Protein AF-A0A6A6JWJ0-F1 (afdb_monomer_lite)

Secondary structure (DSSP, 8-state):
--------TT---HHHHTT--HHHHHHHHHHHHHTTGGG-HHHHHHHHHHHHHHHHHH--GGG--SSHHHHHHHHHHHHHHHHTT-HHHHHHHHHHHHHH--S-------TT------SS-TTTTHHHHHHHHHHHHHHHHHHHHHHHHHHHHHHHTT-S-TTHHHHHHHHHHHHHHTT-SSHHHHHHHS-HHHHHHHHHT--------S-TTTTS-HHHHHHHHHHHHHTS-----HHHHHHHS--TTS-HHHHHHTTS-BTTBS-TTSSS---HHHHHHT--S-HHHHHHHHHHHHHHTTT-

Radius of gyration: 24.41 Å; chains: 1; bounding box: 79×40×72 Å

Sequence (304 aa):
MHSSEDIAPGSDLTPRLGAIDITTIWHVINAGDKYLFSDDEELADPAREFFKLWYAQNVDLDSFTPDLATTTFARQLALPCHFFDHPEAFAAITKWLAYNCVGHIQESVPVKFKFVHLHLCPPDFVGPVNHARGSLKTTLHRGLWNRVGDLLKKGSNGIACAHWAETAGRYFGALTKLEVYPLELSFSKNSINTLLGWLGDFHLNNKIIGCYSCKADWNREVKSAVYRTRGHFDGLCIDCMDKSKIKNGRNDEDYWEKLGAVDGRFDKDCRIRHADNTWWVSWCGRDEHRRKLMDEKRAQERQE

Organism: Westerdykella ornata (NCBI:txid318751)

pLDDT: mean 85.68, std 14.87, range [32.59, 98.12]

Structure (mmCIF, N/CA/C/O backbone):
data_AF-A0A6A6JWJ0-F1
#
_entry.id   AF-A0A6A6JWJ0-F1
#
loop_
_atom_site.group_PDB
_atom_site.id
_atom_site.type_symbol
_atom_site.label_atom_id
_atom_site.label_alt_id
_atom_site.label_comp_id
_atom_site.label_asym_id
_atom_site.label_entity_id
_atom_site.label_seq_id
_atom_site.pdbx_PDB_ins_code
_atom_site.Cartn_x
_atom_site.Cartn_y
_atom_site.Cartn_z
_atom_site.occupancy
_atom_site.B_iso_or_equiv
_atom_site.auth_seq_id
_atom_site.auth_comp_id
_atom_site.auth_asym_id
_atom_site.auth_atom_id
_atom_site.pdbx_PDB_model_num
ATOM 1 N N . MET A 1 1 ? -47.840 1.667 39.375 1.00 37.69 1 MET A N 1
ATOM 2 C CA . MET A 1 1 ? -47.943 0.681 38.280 1.00 37.69 1 MET A CA 1
ATOM 3 C C . MET A 1 1 ? -46.914 1.062 37.230 1.00 37.69 1 MET A C 1
ATOM 5 O O . MET A 1 1 ? -47.196 1.891 36.379 1.00 37.69 1 MET A O 1
ATOM 9 N N . HIS A 1 2 ? -45.687 0.563 37.380 1.00 35.19 2 HIS A N 1
ATOM 10 C CA . HIS A 1 2 ? -44.656 0.659 36.348 1.00 35.19 2 HIS A CA 1
ATOM 11 C C . HIS A 1 2 ? -44.782 -0.585 35.478 1.00 35.19 2 HIS A C 1
ATOM 13 O O . HIS A 1 2 ? -44.521 -1.690 35.947 1.00 35.19 2 HIS A O 1
ATOM 19 N N . SER A 1 3 ? -45.255 -0.405 34.248 1.00 32.59 3 SER A N 1
ATOM 20 C CA . SER A 1 3 ? -45.168 -1.424 33.212 1.00 32.59 3 SER A CA 1
ATOM 21 C C . SER A 1 3 ? -43.708 -1.518 32.781 1.00 32.59 3 SER A C 1
ATOM 23 O O . SER A 1 3 ? -43.193 -0.613 32.127 1.00 32.59 3 SER A O 1
ATOM 25 N N . SER A 1 4 ? -43.044 -2.590 33.211 1.00 37.19 4 SER A N 1
ATOM 26 C CA . SER A 1 4 ? -41.829 -3.067 32.560 1.00 37.19 4 SER A CA 1
ATOM 27 C C . SER A 1 4 ? -42.245 -3.578 31.187 1.00 37.19 4 SER A C 1
ATOM 29 O O . SER A 1 4 ? -43.047 -4.505 31.097 1.00 37.19 4 SER A O 1
ATOM 31 N N . GLU A 1 5 ? -41.781 -2.921 30.130 1.00 38.25 5 GLU A N 1
ATOM 32 C CA . GLU A 1 5 ? -41.821 -3.501 28.793 1.00 38.25 5 GLU A CA 1
ATOM 33 C C . GLU A 1 5 ? -40.644 -4.467 28.686 1.00 38.25 5 GLU A C 1
ATOM 35 O O . GLU A 1 5 ? -39.486 -4.066 28.564 1.00 38.25 5 GLU A O 1
ATOM 40 N N . ASP A 1 6 ? -40.969 -5.751 28.800 1.00 35.69 6 ASP A N 1
ATOM 41 C CA . ASP A 1 6 ? -40.071 -6.861 28.523 1.00 35.69 6 ASP A CA 1
ATOM 42 C C . ASP A 1 6 ? -39.616 -6.794 27.057 1.00 35.69 6 ASP A C 1
ATOM 44 O O . ASP A 1 6 ? -40.410 -6.942 26.123 1.00 35.69 6 ASP A O 1
ATOM 48 N N . ILE A 1 7 ? -38.320 -6.570 26.843 1.00 39.56 7 ILE A N 1
ATOM 49 C CA . ILE A 1 7 ? -37.697 -6.687 25.524 1.00 39.56 7 ILE A CA 1
ATOM 50 C C . ILE A 1 7 ? -37.573 -8.180 25.210 1.00 39.56 7 ILE A C 1
ATOM 52 O O . ILE A 1 7 ? -36.816 -8.905 25.855 1.00 39.56 7 ILE A O 1
ATOM 56 N N . ALA A 1 8 ? -38.335 -8.643 24.220 1.00 34.25 8 ALA A N 1
ATOM 57 C CA . ALA A 1 8 ? -38.312 -10.027 23.767 1.00 34.25 8 ALA A CA 1
ATOM 58 C C . ALA A 1 8 ? -36.922 -10.426 23.214 1.00 34.25 8 ALA A C 1
ATOM 60 O O . ALA A 1 8 ? -36.343 -9.682 22.413 1.00 34.25 8 ALA A O 1
ATOM 61 N N . PRO A 1 9 ? -36.391 -11.611 23.573 1.00 37.97 9 PRO A N 1
ATOM 62 C CA . PRO A 1 9 ? -35.137 -12.111 23.026 1.00 37.97 9 PRO A CA 1
ATOM 63 C C . PRO A 1 9 ? -35.365 -12.555 21.577 1.00 37.97 9 PRO A C 1
ATOM 65 O O . PRO A 1 9 ? -36.132 -13.480 21.314 1.00 37.97 9 PRO A O 1
ATOM 68 N N . GLY A 1 10 ? -34.718 -11.868 20.634 1.00 44.72 10 GLY A N 1
ATOM 69 C CA . GLY A 1 10 ? -34.820 -12.157 19.198 1.00 44.72 10 GLY A CA 1
ATOM 70 C C . GLY A 1 10 ? -35.292 -10.996 18.322 1.00 44.72 10 GLY A C 1
ATOM 71 O O . GLY A 1 10 ? -35.624 -11.224 17.162 1.00 44.72 10 GLY A O 1
ATOM 72 N N . SER A 1 11 ? -35.327 -9.756 18.827 1.00 44.38 11 SER A N 1
ATOM 73 C CA . SER A 1 11 ? -35.536 -8.596 17.956 1.00 44.38 11 SER A CA 1
ATOM 74 C C . SER A 1 11 ? -34.373 -8.479 16.970 1.00 44.38 11 SER A C 1
ATOM 76 O O . SER A 1 11 ? -33.239 -8.225 17.376 1.00 44.38 11 SER A O 1
ATOM 78 N N . ASP A 1 12 ? -34.671 -8.669 15.691 1.00 50.59 12 ASP A N 1
ATOM 79 C CA . ASP A 1 12 ? -33.754 -8.511 14.571 1.00 50.59 12 ASP A CA 1
ATOM 80 C C . ASP A 1 12 ? -33.088 -7.120 14.615 1.00 50.59 12 ASP A C 1
ATOM 82 O O . ASP A 1 12 ? -33.698 -6.096 14.300 1.00 50.59 12 ASP A O 1
ATOM 86 N N . LEU A 1 13 ? -31.844 -7.069 15.102 1.00 50.59 13 LEU A N 1
ATOM 87 C CA . LEU A 1 13 ? -31.043 -5.845 15.230 1.00 50.59 13 LEU A CA 1
ATOM 88 C C . LEU A 1 13 ? -30.552 -5.338 13.863 1.00 50.59 13 LEU A C 1
ATOM 90 O O . LEU A 1 13 ? -30.043 -4.218 13.771 1.00 50.59 13 LEU A O 1
ATOM 94 N N . THR A 1 14 ? -30.714 -6.128 12.796 1.00 52.69 14 THR A N 1
ATOM 95 C CA . THR A 1 14 ? -30.130 -5.841 11.483 1.00 52.69 14 THR A CA 1
ATOM 96 C C . THR A 1 14 ? -30.631 -4.557 10.806 1.00 52.69 14 THR A C 1
ATOM 98 O O . THR A 1 14 ? -29.782 -3.893 10.215 1.00 52.69 14 THR A O 1
ATOM 101 N N . PRO A 1 15 ? -31.896 -4.090 10.929 1.00 52.69 15 PRO A N 1
ATOM 102 C CA . PRO A 1 15 ? -32.341 -2.861 10.259 1.00 52.69 15 PRO A CA 1
ATOM 103 C C . PRO A 1 15 ? -31.846 -1.564 10.920 1.00 52.69 15 PRO A C 1
ATOM 105 O O . PRO A 1 15 ? -32.039 -0.484 10.367 1.00 52.69 15 PRO A O 1
ATOM 108 N N . ARG A 1 16 ? -31.258 -1.633 12.125 1.00 70.50 16 ARG A N 1
ATOM 109 C CA . ARG A 1 16 ? -30.880 -0.447 12.918 1.00 70.50 16 ARG A CA 1
ATOM 110 C C . ARG A 1 16 ? -29.414 -0.041 12.763 1.00 70.50 16 ARG A C 1
ATOM 112 O O . ARG A 1 16 ? -29.092 1.112 13.030 1.00 70.50 16 ARG A O 1
ATOM 119 N N . LEU A 1 17 ? -28.540 -0.948 12.321 1.00 83.00 17 LEU A N 1
ATOM 120 C CA . LEU A 1 17 ? -27.098 -0.688 12.240 1.00 83.00 17 LEU A CA 1
ATOM 121 C C . LEU A 1 17 ? -26.716 0.213 11.055 1.00 83.00 17 LEU A C 1
ATOM 123 O O . LEU A 1 17 ? -25.814 1.032 11.197 1.00 83.00 17 LEU A O 1
ATOM 127 N N . GLY A 1 18 ? -27.430 0.138 9.928 1.00 80.94 18 GLY A N 1
ATOM 128 C CA . GLY A 1 18 ? -27.218 1.018 8.766 1.00 80.94 18 GLY A CA 1
ATOM 129 C C . GLY A 1 18 ? -27.539 2.504 9.002 1.00 80.94 18 GLY A C 1
ATOM 130 O O . GLY A 1 18 ? -27.151 3.361 8.216 1.00 80.94 18 GLY A O 1
ATOM 131 N N . ALA A 1 19 ? -28.260 2.834 10.080 1.00 87.75 19 ALA A N 1
ATOM 132 C CA . ALA A 1 19 ? -28.568 4.218 10.452 1.00 87.75 19 ALA A CA 1
ATOM 133 C C . ALA A 1 19 ? -27.517 4.837 11.393 1.00 87.75 19 ALA A C 1
ATOM 135 O O . ALA A 1 19 ? -27.576 6.033 11.683 1.00 87.75 19 ALA A O 1
ATOM 136 N N . ILE A 1 20 ? -26.584 4.026 11.901 1.00 91.31 20 ILE A N 1
ATOM 137 C CA . ILE A 1 20 ? -25.545 4.462 12.833 1.00 91.31 20 ILE A CA 1
ATOM 138 C C . ILE A 1 20 ? -24.416 5.102 12.030 1.00 91.31 20 ILE A C 1
ATOM 140 O O . ILE A 1 20 ? -23.755 4.440 11.232 1.00 91.31 20 ILE A O 1
ATOM 144 N N . ASP A 1 21 ? -24.171 6.387 12.262 1.00 92.25 21 ASP A N 1
ATOM 145 C CA . ASP A 1 21 ? -23.080 7.102 11.611 1.00 92.25 21 ASP A CA 1
ATOM 146 C C . ASP A 1 21 ? -21.717 6.811 12.267 1.00 92.25 21 ASP A C 1
ATOM 148 O O . ASP A 1 21 ? -21.613 6.338 13.403 1.00 92.25 21 ASP A O 1
ATOM 152 N N . ILE A 1 22 ? -20.636 7.147 11.559 1.00 93.00 22 ILE A N 1
ATOM 153 C CA . ILE A 1 22 ? -19.270 7.003 12.082 1.00 93.00 22 ILE A CA 1
ATOM 154 C C . ILE A 1 22 ? -19.053 7.817 13.367 1.00 93.00 22 ILE A C 1
ATOM 156 O O . ILE A 1 22 ? -18.306 7.391 14.244 1.00 93.00 22 ILE A O 1
ATOM 160 N N . THR A 1 23 ? -19.737 8.954 13.532 1.00 92.69 23 THR A N 1
ATOM 161 C CA . THR A 1 23 ? -19.675 9.763 14.760 1.00 92.69 23 THR A CA 1
ATOM 162 C C . THR A 1 23 ? -20.101 8.953 15.982 1.00 92.69 23 THR A C 1
ATOM 164 O O . THR A 1 23 ? -19.456 9.012 17.029 1.00 92.69 23 THR A O 1
ATOM 167 N N . THR A 1 24 ? -21.165 8.163 15.846 1.00 92.50 24 THR A N 1
ATOM 168 C CA . THR A 1 24 ? -21.678 7.298 16.908 1.00 92.50 24 THR A CA 1
ATOM 169 C C . THR A 1 24 ? -20.665 6.214 17.268 1.00 92.50 24 THR A C 1
ATOM 171 O O . THR A 1 24 ? -20.429 5.987 18.452 1.00 92.50 24 THR A O 1
ATOM 174 N N . ILE A 1 25 ? -19.981 5.620 16.285 1.00 93.62 25 ILE A N 1
ATOM 175 C CA . ILE A 1 25 ? -18.900 4.650 16.534 1.00 93.62 25 ILE A CA 1
ATOM 176 C C . ILE A 1 25 ? -17.771 5.271 17.363 1.00 93.62 25 ILE A C 1
ATOM 178 O O . ILE A 1 25 ? -17.309 4.673 18.332 1.00 93.62 25 ILE A O 1
ATOM 182 N N . TRP A 1 26 ? -17.378 6.508 17.056 1.00 91.81 26 TRP A N 1
ATOM 183 C CA . TRP A 1 26 ? -16.388 7.235 17.856 1.00 91.81 26 TRP A CA 1
ATOM 184 C C . TRP A 1 26 ? -16.870 7.505 19.291 1.00 91.81 26 TRP A C 1
ATOM 186 O O . TRP A 1 26 ? -16.075 7.456 20.230 1.00 91.81 26 TRP A O 1
ATOM 196 N N . HIS A 1 27 ? -18.168 7.738 19.509 1.00 89.69 27 HIS A N 1
ATOM 197 C CA . HIS A 1 27 ? -18.732 7.837 20.861 1.00 89.69 27 HIS A CA 1
ATOM 198 C C . HIS A 1 27 ? -18.703 6.509 21.622 1.00 89.69 27 HIS A C 1
ATOM 200 O O . HIS A 1 27 ? -18.436 6.526 22.824 1.00 89.69 27 HIS A O 1
ATOM 206 N N . VAL A 1 28 ? -18.913 5.379 20.940 1.00 90.25 28 VAL A N 1
ATOM 207 C CA . VAL A 1 28 ? -18.753 4.046 21.542 1.00 90.25 28 VAL A CA 1
ATOM 208 C C . VAL A 1 28 ? -17.302 3.820 21.956 1.00 90.25 28 VAL A C 1
ATOM 210 O O . VAL A 1 28 ? -17.068 3.409 23.085 1.00 90.25 28 VAL A O 1
ATOM 213 N N . ILE A 1 29 ? -16.333 4.172 21.105 1.00 89.38 29 ILE A N 1
ATOM 214 C CA . ILE A 1 29 ? -14.896 4.107 21.429 1.00 89.38 29 ILE A CA 1
ATOM 215 C C . ILE A 1 29 ? -14.576 4.934 22.677 1.00 89.38 29 ILE A C 1
ATOM 217 O O . ILE A 1 29 ? -13.926 4.447 23.595 1.00 89.38 29 ILE A O 1
ATOM 221 N N . ASN A 1 30 ? -15.080 6.167 22.751 1.00 87.38 30 ASN A N 1
ATOM 222 C CA . ASN A 1 30 ? -14.861 7.045 23.902 1.00 87.38 30 ASN A CA 1
ATOM 223 C C . ASN A 1 30 ? -15.424 6.479 25.207 1.00 87.38 30 ASN A C 1
ATOM 225 O O . ASN A 1 30 ? -14.822 6.624 26.267 1.00 87.38 30 ASN A O 1
ATOM 229 N N . ALA A 1 31 ? -16.613 5.878 25.138 1.00 86.81 31 ALA A N 1
ATOM 230 C CA . ALA A 1 31 ? -17.203 5.207 26.283 1.00 86.81 31 ALA A CA 1
ATOM 231 C C . ALA A 1 31 ? -16.381 3.967 26.650 1.00 86.81 31 ALA A C 1
ATOM 233 O O . ALA A 1 31 ? -16.040 3.792 27.815 1.00 86.81 31 ALA A O 1
ATOM 234 N N . GLY A 1 32 ? -16.020 3.152 25.662 1.00 86.19 32 GLY A N 1
ATOM 235 C CA . GLY A 1 32 ? -15.280 1.921 25.883 1.00 86.19 32 GLY A CA 1
ATOM 236 C C . GLY A 1 32 ? -13.890 2.150 26.460 1.00 86.19 32 GLY A C 1
ATOM 237 O O . GLY A 1 32 ? -13.500 1.423 27.358 1.00 86.19 32 GLY A O 1
ATOM 238 N N . ASP A 1 33 ? -13.181 3.194 26.044 1.00 83.56 33 ASP A N 1
ATOM 239 C CA . ASP A 1 33 ? -11.913 3.585 26.666 1.00 83.56 33 ASP A CA 1
ATOM 240 C C . ASP A 1 33 ? -12.106 4.062 28.113 1.00 83.56 33 ASP A C 1
ATOM 242 O O . ASP A 1 33 ? -11.438 3.586 29.027 1.00 83.56 33 ASP A O 1
ATOM 246 N N . LYS A 1 34 ? -13.089 4.942 28.349 1.00 82.94 34 LYS A N 1
ATOM 247 C CA . LYS A 1 34 ? -13.394 5.465 29.688 1.00 82.94 34 LYS A CA 1
ATOM 248 C C . LYS A 1 34 ? -13.774 4.366 30.685 1.00 82.94 34 LYS A C 1
ATOM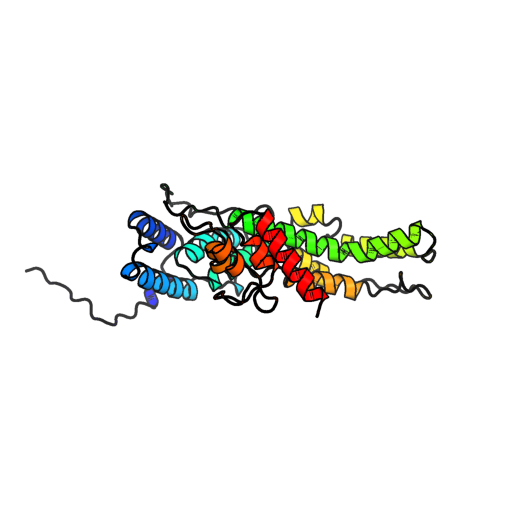 250 O O . LYS A 1 34 ? -13.503 4.506 31.877 1.00 82.94 34 LYS A O 1
ATOM 255 N N . TYR A 1 35 ? -14.457 3.329 30.212 1.00 82.62 35 TYR A N 1
ATOM 256 C CA . TYR A 1 35 ? -14.951 2.215 31.021 1.00 82.62 35 TYR A CA 1
ATOM 257 C C . TYR A 1 35 ? -14.145 0.920 30.822 1.00 82.62 35 TYR A C 1
ATOM 259 O O . TYR A 1 35 ? -14.565 -0.114 31.328 1.00 82.62 35 TYR A O 1
ATOM 267 N N . LEU A 1 36 ? -13.002 0.980 30.126 1.00 79.50 36 LEU A N 1
ATOM 268 C CA . LEU A 1 36 ? -12.065 -0.127 29.900 1.00 79.50 36 LEU A CA 1
ATOM 269 C C . LEU A 1 36 ? -12.701 -1.397 29.300 1.00 79.50 36 LEU A C 1
ATOM 271 O O . LEU A 1 36 ? -12.395 -2.511 29.712 1.00 79.50 36 LEU A O 1
ATOM 275 N N . PHE A 1 37 ? -13.558 -1.243 28.284 1.00 78.75 37 PHE A N 1
ATOM 276 C CA . PHE A 1 37 ? -1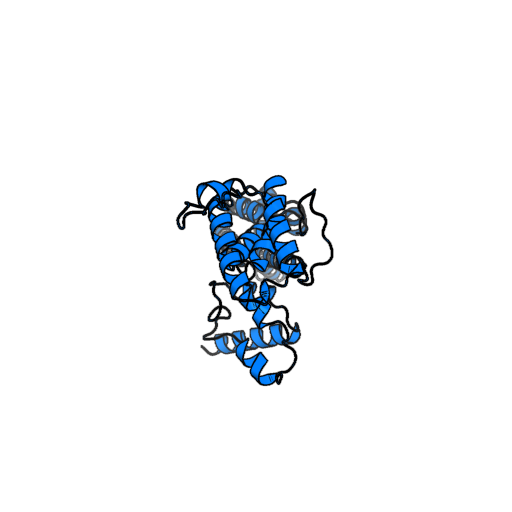4.197 -2.372 27.583 1.00 78.75 37 PHE A CA 1
ATOM 277 C C . PHE A 1 37 ? -13.183 -3.370 27.018 1.00 78.75 37 PHE A C 1
ATOM 279 O O . PHE A 1 37 ? -13.505 -4.540 26.882 1.00 78.75 37 PHE A O 1
ATOM 286 N N . SER A 1 38 ? -11.977 -2.918 26.664 1.00 70.12 38 SER A N 1
ATOM 287 C CA . SER A 1 38 ? -10.915 -3.777 26.131 1.00 70.12 38 SER A CA 1
ATOM 288 C C . SER A 1 38 ? -10.344 -4.761 27.149 1.00 70.12 38 SER A C 1
ATOM 290 O O . SER A 1 38 ? -9.743 -5.754 26.743 1.00 70.12 38 SER A O 1
ATOM 292 N N . ASP A 1 39 ? -10.502 -4.475 28.442 1.00 75.69 39 ASP A N 1
ATOM 293 C CA . ASP A 1 39 ? -9.867 -5.224 29.528 1.00 75.69 39 ASP A CA 1
ATOM 294 C C . ASP A 1 39 ? -10.816 -6.279 30.124 1.00 75.69 39 ASP A C 1
ATOM 296 O O . ASP A 1 39 ? -10.384 -7.140 30.890 1.00 75.69 39 ASP A O 1
ATOM 300 N N . ASP A 1 40 ? -12.097 -6.223 29.749 1.00 79.50 40 ASP A N 1
ATOM 301 C CA . ASP A 1 40 ? -13.157 -7.140 30.158 1.00 79.50 40 ASP A CA 1
ATOM 302 C C . ASP A 1 40 ? -13.697 -7.890 28.930 1.00 79.50 40 ASP A C 1
ATOM 304 O O . ASP A 1 40 ? -14.368 -7.307 28.075 1.00 79.50 40 ASP A O 1
ATOM 308 N N . GLU A 1 41 ? -13.405 -9.190 28.828 1.00 81.06 41 GLU A N 1
ATOM 309 C CA . GLU A 1 41 ? -13.829 -10.024 27.694 1.00 81.06 41 GLU A CA 1
ATOM 310 C C . GLU A 1 41 ? -15.359 -10.064 27.525 1.00 81.06 41 GLU A C 1
ATOM 312 O O . GLU A 1 41 ? -15.839 -10.093 26.389 1.00 81.06 41 GLU A O 1
ATOM 317 N N . GLU A 1 42 ? -16.134 -9.968 28.615 1.00 83.38 42 GLU A N 1
ATOM 318 C CA . GLU A 1 42 ? -17.603 -9.967 28.555 1.00 83.38 42 GLU A CA 1
ATOM 319 C C . GLU A 1 42 ? -18.158 -8.700 27.884 1.00 83.38 42 GLU A C 1
ATOM 321 O O . GLU A 1 42 ? -19.265 -8.716 27.340 1.00 83.38 42 GLU A O 1
ATOM 326 N N . LEU A 1 43 ? -17.384 -7.609 27.879 1.00 81.81 43 LEU A N 1
ATOM 327 C CA . LEU A 1 43 ? -17.719 -6.354 27.202 1.00 81.81 43 LEU A CA 1
ATOM 328 C C . LEU A 1 43 ? -17.047 -6.237 25.828 1.00 81.81 43 LEU A C 1
ATOM 330 O O . LEU A 1 43 ? -17.647 -5.687 24.897 1.00 81.81 43 LEU A O 1
ATOM 334 N N . ALA A 1 44 ? -15.829 -6.764 25.680 1.00 84.69 44 ALA A N 1
ATOM 335 C CA . ALA A 1 44 ? -15.064 -6.705 24.441 1.00 84.69 44 ALA A CA 1
ATOM 336 C C . ALA A 1 44 ? -15.732 -7.506 23.316 1.00 84.69 44 ALA A C 1
ATOM 338 O O . ALA A 1 44 ? -15.891 -6.988 22.210 1.00 84.69 44 ALA A O 1
ATOM 339 N N . ASP A 1 45 ? -16.156 -8.743 23.577 1.00 88.62 45 ASP A N 1
ATOM 340 C CA . ASP A 1 45 ? -16.679 -9.627 22.531 1.00 88.62 45 ASP A CA 1
ATOM 341 C C . ASP A 1 45 ? -17.993 -9.124 21.907 1.00 88.62 45 ASP A C 1
ATOM 343 O O . ASP A 1 45 ? -18.070 -9.034 20.674 1.00 88.62 45 ASP A O 1
ATOM 347 N N . PRO A 1 46 ? -19.002 -8.683 22.686 1.00 90.25 46 PRO A N 1
ATOM 348 C CA . PRO A 1 46 ? -20.193 -8.058 22.116 1.00 90.25 46 PRO A CA 1
ATOM 349 C C . PRO A 1 46 ? -19.884 -6.773 21.339 1.00 90.25 46 PRO A C 1
ATOM 351 O O . PRO A 1 46 ? -20.519 -6.504 20.319 1.00 90.25 46 PRO A O 1
ATOM 354 N N . ALA A 1 47 ? -18.905 -5.980 21.789 1.00 89.69 47 ALA A N 1
ATOM 355 C CA . ALA A 1 47 ? -18.501 -4.751 21.110 1.00 89.69 47 ALA A CA 1
ATOM 356 C C . ALA A 1 47 ? -17.816 -5.031 19.758 1.00 89.69 47 ALA A C 1
ATOM 358 O O . ALA A 1 47 ? -18.105 -4.349 18.770 1.00 89.69 47 ALA A O 1
ATOM 359 N N . ARG A 1 48 ? -16.955 -6.056 19.696 1.00 92.31 48 ARG A N 1
ATOM 360 C CA . ARG A 1 48 ? -16.324 -6.545 18.457 1.00 92.31 48 ARG A CA 1
ATOM 361 C C . ARG A 1 48 ? -17.375 -7.016 17.454 1.00 92.31 48 ARG A C 1
ATOM 363 O O . ARG A 1 48 ? -17.350 -6.596 16.297 1.00 92.31 48 ARG A O 1
ATOM 370 N N . GLU A 1 49 ? -18.333 -7.830 17.899 1.00 92.88 49 GLU A N 1
ATOM 371 C CA . GLU A 1 49 ? -19.393 -8.348 17.026 1.00 92.88 49 GLU A CA 1
ATOM 372 C C . GLU A 1 49 ? -20.329 -7.232 16.540 1.00 92.88 49 GLU A C 1
ATOM 374 O O . GLU A 1 49 ? -20.654 -7.165 15.352 1.00 92.88 49 GLU A O 1
ATOM 379 N N . PHE A 1 50 ? -20.689 -6.289 17.417 1.00 93.75 50 PHE A N 1
ATOM 380 C CA . PHE A 1 50 ? -21.426 -5.082 17.038 1.00 93.75 50 PHE A CA 1
ATOM 381 C C . PHE A 1 50 ? -20.719 -4.316 15.911 1.00 93.75 50 PHE A C 1
ATOM 383 O O . PHE A 1 50 ? -21.344 -3.996 14.895 1.00 93.75 50 PHE A O 1
ATOM 390 N N . PHE A 1 51 ? -19.421 -4.037 16.065 1.00 95.38 51 PHE A N 1
ATOM 391 C CA . PHE A 1 51 ? -18.670 -3.282 15.066 1.00 95.38 51 PHE A CA 1
ATOM 392 C C . PHE A 1 51 ? -18.538 -4.046 13.750 1.00 95.38 51 PHE A C 1
ATOM 394 O O . PHE A 1 51 ? -18.685 -3.450 12.686 1.00 95.38 51 PHE A O 1
ATOM 401 N N . LYS A 1 52 ? -18.318 -5.362 13.800 1.00 95.75 52 LYS A N 1
ATOM 402 C CA . LYS A 1 52 ? -18.248 -6.218 12.612 1.00 95.75 52 LYS A CA 1
ATOM 403 C C . LYS A 1 52 ? -19.544 -6.177 11.799 1.00 95.75 52 LYS A C 1
ATOM 405 O O . LYS A 1 52 ? -19.500 -5.986 10.583 1.00 95.75 52 LYS A O 1
ATOM 410 N N . LEU A 1 53 ? -20.698 -6.298 12.460 1.00 95.12 53 LEU A N 1
ATOM 411 C CA . LEU A 1 53 ? -22.005 -6.194 11.804 1.00 95.12 53 LEU A CA 1
ATOM 412 C C . LEU A 1 53 ? -22.252 -4.788 11.250 1.00 95.12 53 LEU A C 1
ATOM 414 O O . LEU A 1 53 ? -22.734 -4.645 10.127 1.00 95.12 53 LEU A O 1
ATOM 418 N N . TRP A 1 54 ? -21.894 -3.749 12.009 1.00 96.31 54 TRP A N 1
ATOM 419 C CA . TRP A 1 54 ? -21.992 -2.367 11.546 1.00 96.31 54 TRP A CA 1
ATOM 420 C C . TRP A 1 54 ? -21.119 -2.119 10.309 1.00 96.31 54 TRP A C 1
ATOM 422 O O . TRP A 1 54 ? -21.606 -1.560 9.326 1.00 96.31 54 TRP A O 1
ATOM 432 N N . TYR A 1 55 ? -19.863 -2.574 10.322 1.00 96.62 55 TYR A N 1
ATOM 433 C CA . TYR A 1 55 ? -18.918 -2.412 9.219 1.00 96.62 55 TYR A CA 1
ATOM 434 C C . TYR A 1 55 ? -19.455 -3.059 7.942 1.00 96.62 55 TYR A C 1
ATOM 436 O O . TYR A 1 55 ? -19.513 -2.406 6.905 1.00 96.62 55 TYR A O 1
ATOM 444 N N . ALA A 1 56 ? -19.930 -4.306 8.032 1.00 94.75 56 ALA A N 1
ATOM 445 C CA . ALA A 1 56 ? -20.463 -5.046 6.889 1.00 94.75 56 ALA A CA 1
ATOM 446 C C . ALA A 1 56 ? -21.681 -4.374 6.226 1.00 94.75 56 ALA A C 1
ATOM 448 O O . ALA A 1 56 ? -21.914 -4.578 5.038 1.00 94.75 56 ALA A O 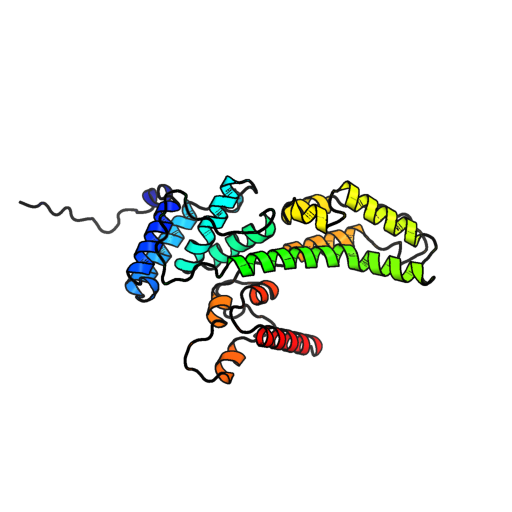1
ATOM 449 N N . GLN A 1 57 ? -22.463 -3.587 6.973 1.00 94.06 57 GLN A N 1
ATOM 450 C CA . GLN A 1 57 ? -23.626 -2.872 6.436 1.00 94.06 57 GLN A CA 1
ATOM 451 C C . GLN A 1 57 ? -23.309 -1.461 5.928 1.00 94.06 57 GLN A C 1
ATOM 453 O O . GLN A 1 57 ? -24.017 -0.960 5.057 1.00 94.06 57 GLN A O 1
ATOM 458 N N . ASN A 1 58 ? -22.294 -0.801 6.493 1.00 94.38 58 ASN A N 1
ATOM 459 C CA . ASN A 1 58 ? -22.043 0.628 6.273 1.00 94.38 58 ASN A CA 1
ATOM 460 C C . ASN A 1 58 ? -20.790 0.918 5.442 1.00 94.38 58 ASN A C 1
ATOM 462 O O . ASN A 1 58 ? -20.581 2.062 5.035 1.00 94.38 58 ASN A O 1
ATOM 466 N N . VAL A 1 59 ? -19.934 -0.079 5.213 1.00 95.25 59 VAL A N 1
ATOM 467 C CA . VAL A 1 59 ? -18.649 0.106 4.539 1.00 95.25 59 VAL A CA 1
ATOM 468 C C . VAL A 1 59 ? -18.563 -0.803 3.322 1.00 95.25 59 VAL A C 1
ATOM 470 O O . VAL A 1 59 ? -18.438 -2.017 3.441 1.00 95.25 59 VAL A O 1
ATOM 473 N N . ASP A 1 60 ? -18.553 -0.182 2.146 1.00 94.50 60 ASP A N 1
ATOM 474 C CA . ASP A 1 60 ? -18.240 -0.833 0.877 1.00 94.50 60 ASP A CA 1
ATOM 475 C C . ASP A 1 60 ? -16.972 -0.205 0.286 1.00 94.50 60 ASP A C 1
ATOM 477 O O . ASP A 1 60 ? -17.016 0.871 -0.314 1.00 94.50 60 ASP A O 1
ATOM 481 N N . LEU A 1 61 ? -15.829 -0.871 0.466 1.00 91.50 61 LEU A N 1
ATOM 482 C CA . LEU A 1 61 ? -14.537 -0.391 -0.030 1.00 91.50 61 LEU A CA 1
ATOM 483 C C . LEU A 1 61 ? -14.440 -0.363 -1.560 1.00 91.50 61 LEU A C 1
ATOM 485 O O . LEU A 1 61 ? -13.631 0.404 -2.083 1.00 91.50 61 LEU A O 1
ATOM 489 N N . ASP A 1 62 ? -15.236 -1.157 -2.276 1.00 91.06 62 ASP A N 1
ATOM 490 C CA . ASP A 1 62 ? -15.223 -1.168 -3.743 1.00 91.06 62 ASP A CA 1
ATOM 491 C C . ASP A 1 62 ? -15.919 0.077 -4.309 1.00 91.06 62 ASP A C 1
ATOM 493 O O . ASP A 1 62 ? -15.586 0.542 -5.402 1.00 91.06 62 ASP A O 1
ATOM 497 N N . SER A 1 63 ? -16.827 0.675 -3.531 1.00 92.12 63 SER A N 1
ATOM 498 C CA . SER A 1 63 ? -17.460 1.960 -3.847 1.00 92.12 63 SER A CA 1
ATOM 499 C C . SER A 1 63 ? -16.562 3.177 -3.588 1.00 92.12 63 SER A C 1
ATOM 501 O O . SER A 1 63 ? -16.890 4.287 -4.012 1.00 92.12 63 SER A O 1
ATOM 503 N N . PHE A 1 64 ? -15.427 3.001 -2.901 1.00 93.44 64 PHE A N 1
ATOM 504 C CA . PHE A 1 64 ? -14.598 4.125 -2.474 1.00 93.44 64 PHE A CA 1
ATOM 505 C C . PHE A 1 64 ? -13.904 4.805 -3.655 1.00 93.44 64 PHE A C 1
ATOM 507 O O . PHE A 1 64 ? -13.070 4.216 -4.347 1.00 93.44 64 PHE A O 1
ATOM 514 N N . THR A 1 65 ? -14.142 6.106 -3.797 1.00 90.19 65 THR A N 1
ATOM 515 C CA . THR A 1 65 ? -13.425 6.966 -4.739 1.00 90.19 65 THR A CA 1
ATOM 516 C C . THR A 1 65 ? -12.358 7.811 -4.034 1.00 90.19 65 THR A C 1
ATOM 518 O O . THR A 1 65 ? -12.464 8.082 -2.843 1.00 90.19 65 THR A O 1
ATOM 521 N N . PRO A 1 66 ? -11.280 8.247 -4.712 1.00 86.88 66 PRO A N 1
ATOM 522 C CA . PRO A 1 66 ? -10.213 9.039 -4.086 1.00 86.88 66 PRO A CA 1
ATOM 523 C C . PRO A 1 66 ? -10.603 10.518 -3.867 1.00 86.88 66 PRO A C 1
ATOM 525 O O . PRO A 1 66 ? -9.750 11.405 -3.899 1.00 86.88 66 PRO A O 1
ATOM 528 N N . ASP A 1 67 ? -11.890 10.808 -3.677 1.00 91.19 67 ASP A N 1
ATOM 529 C CA . ASP A 1 67 ? -12.394 12.141 -3.368 1.00 91.19 67 ASP A CA 1
ATOM 530 C C . ASP A 1 67 ? -12.203 12.484 -1.880 1.00 91.19 67 ASP A C 1
ATOM 532 O O . ASP A 1 67 ? -11.840 11.646 -1.043 1.00 91.19 67 ASP A O 1
ATOM 536 N N . LEU A 1 68 ? -12.438 13.752 -1.542 1.00 88.50 68 LEU A N 1
ATOM 537 C CA . LEU A 1 68 ? -12.215 14.259 -0.192 1.00 88.50 68 LEU A CA 1
ATOM 538 C C . LEU A 1 68 ? -13.132 13.601 0.849 1.00 88.50 68 LEU A C 1
ATOM 540 O O . LEU A 1 68 ? -12.669 13.341 1.961 1.00 88.50 68 LEU A O 1
ATOM 544 N N . ALA A 1 69 ? -14.399 13.337 0.521 1.00 91.69 69 ALA A N 1
ATOM 545 C CA . ALA A 1 69 ? -15.363 12.800 1.477 1.00 91.69 69 ALA A CA 1
ATOM 546 C C . ALA A 1 69 ? -15.015 11.350 1.822 1.00 91.69 69 ALA A C 1
ATOM 548 O O . ALA A 1 69 ? -14.838 11.030 2.998 1.00 91.69 69 ALA A O 1
ATOM 549 N N . THR A 1 70 ? -14.789 10.514 0.808 1.00 93.25 70 THR A N 1
ATOM 550 C CA . THR A 1 70 ? -14.369 9.120 0.998 1.00 93.25 70 THR A CA 1
ATOM 551 C C . THR A 1 70 ? -13.025 9.029 1.714 1.00 93.25 70 THR A C 1
ATOM 553 O O . THR A 1 70 ? -12.866 8.260 2.659 1.00 93.25 70 THR A O 1
ATOM 556 N N . THR A 1 71 ? -12.053 9.865 1.332 1.00 92.75 71 THR A N 1
ATOM 557 C CA . THR A 1 71 ? -10.752 9.911 2.015 1.00 92.75 71 THR A CA 1
ATOM 558 C C . THR A 1 71 ? -10.900 10.288 3.489 1.00 92.75 71 THR A C 1
ATOM 560 O O . THR A 1 71 ? -10.232 9.714 4.347 1.00 92.75 71 THR A O 1
ATOM 563 N N . THR A 1 72 ? -11.770 11.249 3.798 1.00 93.06 72 THR A N 1
ATOM 564 C CA . THR A 1 72 ? -12.043 11.671 5.179 1.00 93.06 72 THR A CA 1
ATOM 565 C C . THR A 1 72 ? -12.694 10.543 5.973 1.00 93.06 72 THR A C 1
ATOM 567 O O . THR A 1 72 ? -12.236 10.238 7.072 1.00 93.06 72 THR A O 1
ATOM 570 N N . PHE A 1 73 ? -13.691 9.872 5.395 1.00 94.31 73 PHE A N 1
ATOM 571 C CA . PHE A 1 73 ? -14.334 8.713 6.008 1.00 94.31 73 PHE A CA 1
ATOM 572 C C . PHE A 1 73 ? -13.334 7.576 6.259 1.00 94.31 73 PHE A C 1
ATOM 574 O O . PHE A 1 73 ? -13.256 7.050 7.366 1.00 94.31 73 PHE A O 1
ATOM 581 N N . ALA A 1 74 ? -12.472 7.267 5.287 1.00 94.50 74 ALA A N 1
ATOM 582 C CA . ALA A 1 74 ? -11.446 6.241 5.438 1.00 94.50 74 ALA A CA 1
ATOM 583 C C . ALA A 1 74 ? -10.450 6.554 6.567 1.00 94.50 74 ALA A C 1
ATOM 585 O O . ALA A 1 74 ? -10.057 5.667 7.325 1.00 94.50 74 ALA A O 1
ATOM 586 N N . ARG A 1 75 ? -10.070 7.830 6.717 1.00 93.06 75 ARG A N 1
ATOM 587 C CA . ARG A 1 75 ? -9.213 8.301 7.816 1.00 93.06 75 ARG A CA 1
ATOM 588 C C . ARG A 1 75 ? -9.896 8.204 9.183 1.00 93.06 75 ARG A C 1
ATOM 590 O O . ARG A 1 75 ? -9.199 7.980 10.165 1.00 93.06 75 ARG A O 1
ATOM 597 N N . GLN A 1 76 ? -11.221 8.350 9.240 1.00 93.31 76 GLN A N 1
ATOM 598 C CA . GLN A 1 76 ? -12.023 8.179 10.460 1.00 93.31 76 GLN A CA 1
ATOM 599 C C . GLN A 1 76 ? -12.233 6.710 10.843 1.00 93.31 76 GLN A C 1
ATOM 601 O O . GLN A 1 76 ? -12.553 6.427 11.993 1.00 93.31 76 GLN A O 1
ATOM 606 N N . LEU A 1 77 ? -12.083 5.782 9.897 1.00 94.38 77 LEU A N 1
ATOM 607 C CA . LEU A 1 77 ? -12.441 4.375 10.078 1.00 94.38 77 LEU A CA 1
ATOM 608 C C . LEU A 1 77 ? -11.285 3.503 10.594 1.00 94.38 77 LEU A C 1
ATOM 610 O O . LEU A 1 77 ? -11.525 2.489 11.242 1.00 94.38 77 LEU A O 1
ATOM 614 N N . ALA A 1 78 ? -10.034 3.910 10.360 1.00 92.81 78 ALA A N 1
ATOM 615 C CA . ALA A 1 78 ? -8.857 3.139 10.765 1.00 92.81 78 ALA A CA 1
ATOM 616 C C . ALA A 1 78 ? -8.773 2.902 12.284 1.00 92.81 78 ALA A C 1
ATOM 618 O O . ALA A 1 78 ? -8.525 1.772 12.703 1.00 92.81 78 ALA A O 1
ATOM 619 N N . LEU A 1 79 ? -9.017 3.931 13.104 1.00 90.62 79 LEU A N 1
ATOM 620 C CA . LEU A 1 79 ? -9.019 3.784 14.562 1.00 90.62 79 LEU A CA 1
ATOM 621 C C . LEU A 1 79 ? -10.127 2.830 15.048 1.00 90.62 79 LEU A C 1
ATOM 623 O O . LEU A 1 79 ? -9.792 1.902 15.779 1.00 90.62 79 LEU A O 1
ATOM 627 N N . PRO A 1 80 ? -11.403 2.974 14.633 1.00 92.75 80 PRO A N 1
ATOM 628 C CA . PRO A 1 80 ? -12.436 1.988 14.938 1.00 92.75 80 PRO A CA 1
ATOM 629 C C . PRO A 1 80 ? -12.050 0.547 14.603 1.00 92.75 80 PRO A C 1
ATOM 631 O O . PRO A 1 80 ? -12.181 -0.320 15.462 1.00 92.75 80 PRO A O 1
ATOM 634 N N . CYS A 1 81 ? -11.505 0.287 13.410 1.00 94.38 81 CYS A N 1
ATOM 635 C CA . CYS A 1 81 ? -11.090 -1.070 13.046 1.00 94.38 81 CYS A CA 1
ATOM 636 C C . CYS A 1 81 ? -10.020 -1.637 13.992 1.00 94.38 81 CYS A C 1
ATOM 638 O O . CYS A 1 81 ? -10.033 -2.829 14.276 1.00 94.38 81 CYS A O 1
ATOM 640 N N . HIS A 1 82 ? -9.108 -0.796 14.486 1.00 91.06 82 HIS A N 1
ATOM 641 C CA . HIS A 1 82 ? -8.114 -1.206 15.476 1.00 91.06 82 HIS A CA 1
ATOM 642 C C . HIS A 1 82 ? -8.729 -1.392 16.871 1.00 91.06 82 HIS A C 1
ATOM 644 O O . HIS A 1 82 ? -8.461 -2.389 17.529 1.00 91.06 82 HIS A O 1
ATOM 650 N N . PHE A 1 83 ? -9.555 -0.445 17.330 1.00 89.62 83 PHE A N 1
ATOM 651 C CA . PHE A 1 83 ? -10.183 -0.474 18.657 1.00 89.62 83 PHE A CA 1
ATOM 652 C C . PHE A 1 83 ? -11.037 -1.729 18.856 1.00 89.62 83 PHE A C 1
ATOM 654 O O . PHE A 1 83 ? -10.921 -2.406 19.871 1.00 89.62 83 PHE A O 1
ATOM 661 N N . PHE A 1 84 ? -11.876 -2.050 17.870 1.00 92.12 84 PHE A N 1
ATOM 662 C CA . PHE A 1 84 ? -12.749 -3.222 17.902 1.00 92.12 84 PHE A CA 1
ATOM 663 C C . PHE A 1 84 ? -12.062 -4.489 17.378 1.00 92.12 84 PHE A C 1
ATOM 665 O O . PHE A 1 84 ? -12.751 -5.439 17.028 1.00 92.12 84 PHE A O 1
ATOM 672 N N . ASP A 1 85 ? -10.727 -4.502 17.295 1.00 92.50 85 ASP A N 1
ATOM 673 C CA . ASP A 1 85 ? -9.929 -5.673 16.925 1.00 92.50 85 ASP A CA 1
ATOM 674 C C . ASP A 1 85 ? -10.429 -6.389 15.651 1.00 92.50 85 ASP A C 1
ATOM 676 O O . ASP A 1 85 ? -10.614 -7.606 15.617 1.00 92.50 85 ASP A O 1
ATOM 680 N N . HIS A 1 86 ? -10.687 -5.613 14.591 1.00 95.44 86 HIS A N 1
ATOM 681 C CA . HIS A 1 86 ? -11.151 -6.113 13.297 1.00 95.44 86 HIS A CA 1
ATOM 682 C C . HIS A 1 86 ? -9.999 -6.094 12.272 1.00 95.44 86 HIS A C 1
ATOM 684 O O . HIS A 1 86 ? -9.826 -5.112 11.534 1.00 95.44 86 HIS A O 1
ATOM 690 N N . PRO A 1 87 ? -9.189 -7.167 12.194 1.00 95.25 87 PRO A N 1
ATOM 691 C CA . PRO A 1 87 ? -7.920 -7.150 11.472 1.00 95.25 87 PRO A CA 1
ATOM 692 C C . PRO A 1 87 ? -8.083 -7.013 9.953 1.00 95.25 87 PRO A C 1
ATOM 694 O O . PRO A 1 87 ? -7.311 -6.290 9.324 1.00 95.25 87 PRO A O 1
ATOM 697 N N . GLU A 1 88 ? -9.097 -7.637 9.350 1.00 97.19 88 GLU A N 1
ATOM 698 C CA . GLU A 1 88 ? -9.361 -7.554 7.909 1.00 97.19 88 GLU A CA 1
ATOM 699 C C . GLU A 1 88 ? -9.736 -6.130 7.498 1.00 97.19 88 GLU A C 1
ATOM 701 O O . GLU A 1 88 ? -9.158 -5.575 6.562 1.00 97.19 88 GLU A O 1
ATOM 706 N N . ALA A 1 89 ? -10.667 -5.517 8.233 1.00 96.88 89 ALA A N 1
ATOM 707 C CA . ALA A 1 89 ? -11.113 -4.153 7.994 1.00 96.88 89 ALA A CA 1
ATOM 708 C C . ALA A 1 89 ? -9.974 -3.144 8.200 1.00 96.88 89 ALA A C 1
ATOM 710 O O . ALA A 1 89 ? -9.824 -2.203 7.416 1.00 96.88 89 ALA A O 1
ATOM 711 N N . PHE A 1 90 ? -9.141 -3.350 9.227 1.00 96.50 90 PHE A N 1
ATOM 712 C CA . PHE A 1 90 ? -7.986 -2.500 9.507 1.00 96.50 90 PHE A CA 1
ATOM 713 C C . PHE A 1 90 ? -6.921 -2.583 8.407 1.00 96.50 90 PHE A C 1
ATOM 715 O O . PHE A 1 90 ? -6.428 -1.557 7.926 1.00 96.50 90 PHE A O 1
ATOM 722 N N . ALA A 1 91 ? -6.592 -3.789 7.947 1.00 97.31 91 ALA A N 1
ATOM 723 C CA . ALA A 1 91 ? -5.664 -3.968 6.839 1.00 97.31 91 ALA A CA 1
ATOM 724 C C . ALA A 1 91 ? -6.217 -3.351 5.548 1.00 97.31 91 ALA A C 1
ATOM 726 O O . ALA A 1 91 ? -5.542 -2.558 4.889 1.00 97.31 91 ALA A O 1
ATOM 727 N N . ALA A 1 92 ? -7.479 -3.625 5.222 1.00 97.56 92 ALA A N 1
ATOM 728 C CA . ALA A 1 92 ? -8.097 -3.124 4.005 1.00 97.56 92 ALA A CA 1
ATOM 729 C C . ALA A 1 92 ? -8.147 -1.585 3.969 1.00 97.56 92 ALA A C 1
ATOM 731 O O . ALA A 1 92 ? -7.756 -0.980 2.965 1.00 97.56 92 ALA A O 1
ATOM 732 N N . ILE A 1 93 ? -8.525 -0.931 5.076 1.00 96.88 93 ILE A N 1
ATOM 733 C CA . ILE A 1 93 ? -8.606 0.535 5.123 1.00 96.88 93 ILE A CA 1
ATOM 734 C C . ILE A 1 93 ? -7.228 1.199 5.082 1.00 96.88 93 ILE A C 1
ATOM 736 O O . ILE A 1 93 ? -7.020 2.173 4.358 1.00 96.88 93 ILE A O 1
ATOM 740 N N . THR A 1 94 ? -6.245 0.651 5.798 1.00 96.94 94 THR A N 1
ATOM 741 C CA . THR A 1 94 ? -4.879 1.194 5.806 1.00 96.94 94 THR A CA 1
ATOM 742 C C . THR A 1 94 ? -4.174 0.980 4.466 1.00 96.94 94 THR A C 1
ATOM 744 O O . THR A 1 94 ? -3.443 1.867 4.011 1.00 96.94 94 THR A O 1
ATOM 747 N N . LYS A 1 95 ? -4.448 -0.136 3.776 1.00 97.81 95 LYS A N 1
ATOM 748 C CA . LYS A 1 95 ? -4.050 -0.353 2.379 1.00 97.81 95 LYS A CA 1
ATOM 749 C C . LYS A 1 95 ? -4.693 0.694 1.480 1.00 97.81 95 LYS A C 1
ATOM 751 O O . LYS A 1 95 ? -3.983 1.387 0.753 1.00 97.81 95 LYS A O 1
ATOM 756 N N . TRP A 1 96 ? -6.012 0.868 1.559 1.00 97.56 96 TRP A N 1
ATOM 757 C CA . TRP A 1 96 ? -6.714 1.851 0.739 1.00 97.56 96 TRP A CA 1
ATOM 758 C C . TRP A 1 96 ? -6.125 3.257 0.918 1.00 97.56 96 TRP A C 1
ATOM 760 O O . TRP A 1 96 ? -5.810 3.913 -0.075 1.00 97.56 96 TRP A O 1
ATOM 770 N N . LEU A 1 97 ? -5.868 3.681 2.160 1.00 96.62 97 LEU A N 1
ATOM 771 C CA . LEU A 1 97 ? -5.239 4.969 2.468 1.00 96.62 97 LEU A CA 1
ATOM 772 C C . LEU A 1 97 ? -3.843 5.097 1.837 1.00 96.62 97 LEU A C 1
ATOM 774 O O . LEU A 1 97 ? -3.555 6.095 1.174 1.00 96.62 97 LEU A O 1
ATOM 778 N N . ALA A 1 98 ? -2.978 4.089 1.988 1.00 96.94 98 ALA A N 1
ATOM 779 C CA . ALA A 1 98 ? -1.617 4.125 1.447 1.00 96.94 98 ALA A CA 1
ATOM 780 C C . ALA A 1 98 ? -1.590 4.291 -0.086 1.00 96.94 98 ALA A C 1
ATOM 782 O O . ALA A 1 98 ? -0.764 5.049 -0.617 1.00 96.94 98 ALA A O 1
ATOM 783 N N . TYR A 1 99 ? -2.505 3.613 -0.787 1.00 97.62 99 TYR A N 1
ATOM 784 C CA . TYR A 1 99 ? -2.553 3.585 -2.249 1.00 97.62 99 TYR A CA 1
ATOM 785 C C . TYR A 1 99 ? -3.342 4.747 -2.873 1.00 97.62 99 TYR A C 1
ATOM 787 O O . TYR A 1 99 ? -2.944 5.229 -3.938 1.00 97.62 99 TYR A O 1
ATOM 795 N N . ASN A 1 100 ? -4.416 5.217 -2.230 1.00 96.56 100 ASN A N 1
ATOM 796 C CA . ASN A 1 100 ? -5.367 6.166 -2.826 1.00 96.56 100 ASN A CA 1
ATOM 797 C C . ASN A 1 100 ? -5.237 7.602 -2.308 1.00 96.56 100 ASN A C 1
ATOM 799 O O . ASN A 1 100 ? -5.598 8.531 -3.027 1.00 96.56 100 ASN A O 1
ATOM 803 N N . CYS A 1 101 ? -4.683 7.831 -1.112 1.00 93.25 101 CYS A N 1
ATOM 804 C CA . CYS A 1 101 ? -4.515 9.200 -0.628 1.00 93.25 101 CYS A CA 1
ATOM 805 C C . CYS A 1 101 ? -3.490 9.980 -1.460 1.00 93.25 101 CYS A C 1
ATOM 807 O O . CYS A 1 101 ? -2.477 9.441 -1.917 1.00 93.25 101 CYS A O 1
ATOM 809 N N . VAL A 1 102 ? -3.729 11.285 -1.588 1.00 92.50 102 VAL A N 1
ATOM 810 C CA . VAL A 1 102 ? -2.755 12.263 -2.082 1.00 92.50 102 VAL A CA 1
ATOM 811 C C . VAL A 1 102 ? -2.085 12.933 -0.884 1.00 92.50 102 VAL A C 1
ATOM 813 O O . VAL A 1 102 ? -2.739 13.267 0.104 1.00 92.50 102 VAL A O 1
ATOM 816 N N . GLY A 1 103 ? -0.771 13.133 -0.972 1.00 88.31 103 GLY A N 1
ATOM 817 C CA . GLY A 1 103 ? -0.001 13.790 0.080 1.00 88.31 103 GLY A CA 1
ATOM 818 C C . GLY A 1 103 ? 0.182 12.942 1.340 1.00 88.31 103 GLY A C 1
ATOM 819 O O . GLY A 1 103 ? 0.281 11.713 1.277 1.00 88.31 103 GLY A O 1
ATOM 820 N N . HIS A 1 104 ? 0.307 13.633 2.473 1.00 89.69 104 HIS A N 1
ATOM 821 C CA . HIS A 1 104 ? 0.510 13.025 3.782 1.00 89.69 104 HIS A CA 1
ATOM 822 C C . HIS A 1 104 ? -0.816 12.500 4.337 1.00 89.69 104 HIS A C 1
ATOM 824 O O . HIS A 1 104 ? -1.841 13.186 4.299 1.00 89.69 104 HIS A O 1
ATOM 830 N N . ILE A 1 105 ? -0.792 11.272 4.843 1.00 91.31 105 ILE A N 1
ATOM 831 C CA . ILE A 1 105 ? -1.957 10.647 5.461 1.00 91.31 105 ILE A CA 1
ATOM 832 C C . ILE A 1 105 ? -2.022 11.144 6.897 1.00 91.31 105 ILE A C 1
ATOM 834 O O . ILE A 1 105 ? -1.014 11.162 7.596 1.00 91.31 105 ILE A O 1
ATOM 838 N N . GLN A 1 106 ? -3.201 11.578 7.314 1.00 88.94 106 GLN A N 1
ATOM 839 C CA . GLN A 1 106 ? -3.475 12.052 8.662 1.00 88.94 106 GLN A CA 1
ATOM 840 C C . GLN A 1 106 ? -4.697 11.311 9.175 1.00 88.94 106 GLN A C 1
ATOM 842 O O . GLN A 1 106 ? -5.547 10.900 8.384 1.00 88.94 106 GLN A O 1
ATOM 847 N N . GLU A 1 107 ? -4.794 11.165 10.486 1.00 84.50 107 GLU A N 1
ATOM 848 C CA . GLU A 1 107 ? -6.053 10.784 11.105 1.00 84.50 107 GLU A CA 1
ATOM 849 C C . GLU A 1 107 ? -7.094 11.890 10.891 1.00 84.50 107 GLU A C 1
ATOM 851 O O . GLU A 1 107 ? -6.765 13.073 10.751 1.00 84.50 107 GLU A O 1
ATOM 856 N N . SER A 1 108 ? -8.362 11.500 10.836 1.00 87.62 108 SER A N 1
ATOM 857 C CA . SER A 1 108 ? -9.475 12.435 10.849 1.00 87.62 108 SER A CA 1
ATOM 858 C C . SER A 1 108 ? -10.434 12.020 11.947 1.00 87.62 108 SER A C 1
ATOM 860 O O . SER A 1 108 ? -10.776 10.850 12.064 1.00 87.62 108 SER A O 1
ATOM 862 N N . VAL A 1 109 ? -10.867 12.999 12.731 1.00 86.56 109 VAL A N 1
ATOM 863 C CA . VAL A 1 109 ? -11.885 12.845 13.769 1.00 86.56 109 VAL A CA 1
ATOM 864 C C . VAL A 1 109 ? -13.197 13.435 13.231 1.00 86.56 109 VAL A C 1
ATOM 866 O O . VAL A 1 109 ? -13.151 14.437 12.505 1.00 86.56 109 VAL A O 1
ATOM 869 N N . PRO A 1 110 ? -14.374 12.867 13.550 1.00 88.31 110 PRO A N 1
ATOM 870 C CA . PRO A 1 110 ? -15.653 13.460 13.165 1.00 88.31 110 PRO A CA 1
ATOM 871 C C . PRO A 1 110 ? -15.804 14.905 13.676 1.00 88.31 110 PRO A C 1
ATOM 873 O O . PRO A 1 110 ? -15.490 15.210 14.823 1.00 88.31 110 PRO A O 1
ATOM 876 N N . VAL A 1 111 ? -16.336 15.808 12.840 1.00 80.44 111 VAL A N 1
ATOM 877 C CA . VAL A 1 111 ? -16.340 17.277 13.062 1.00 80.44 111 VAL A CA 1
ATOM 878 C C . VAL A 1 111 ? -16.964 17.714 14.398 1.00 80.44 111 VAL A C 1
ATOM 880 O O . VAL A 1 111 ? -16.583 18.739 14.955 1.00 80.44 111 VAL A O 1
ATOM 883 N N . LYS A 1 112 ? -17.935 16.959 14.921 1.00 77.19 112 LYS A N 1
ATOM 884 C CA . LYS A 1 112 ? -18.656 17.284 16.167 1.00 77.19 112 LYS A CA 1
ATOM 885 C C . LYS A 1 112 ? -18.162 16.498 17.384 1.00 77.19 112 LYS A C 1
ATOM 887 O O . LYS A 1 112 ? -18.740 16.620 18.463 1.00 77.19 112 LYS A O 1
ATOM 892 N N . PHE A 1 113 ? -17.117 15.697 17.224 1.00 80.06 113 PHE A N 1
ATOM 893 C CA . PHE A 1 113 ? -16.616 14.834 18.276 1.00 80.06 113 PHE A CA 1
ATOM 894 C C . PHE A 1 113 ? -15.578 15.565 19.136 1.00 80.06 113 PHE A C 1
ATOM 896 O O . PHE A 1 113 ? -14.605 16.123 18.629 1.00 80.06 113 PHE A O 1
ATOM 903 N N . LYS A 1 114 ? -15.784 15.573 20.458 1.00 72.56 114 LYS A N 1
ATOM 904 C CA . LYS A 1 114 ? -14.826 16.134 21.419 1.00 72.56 114 LYS A CA 1
ATOM 905 C C . LYS A 1 114 ? -13.935 15.019 21.944 1.00 72.56 114 LYS A C 1
ATOM 907 O O . LYS A 1 114 ? -14.376 14.201 22.744 1.00 72.56 114 LYS A O 1
ATOM 912 N N . PHE A 1 115 ? -12.690 15.023 21.490 1.00 68.00 115 PHE A N 1
ATOM 913 C CA . PHE A 1 115 ? -11.684 14.042 21.866 1.00 68.00 115 PHE A CA 1
ATOM 914 C C . PHE A 1 115 ? -11.081 14.414 23.231 1.00 68.00 115 PHE A C 1
ATOM 916 O O . PHE A 1 115 ? -10.283 15.346 23.324 1.00 68.00 115 PHE A O 1
ATOM 923 N N . VAL A 1 116 ? -11.506 13.744 24.305 1.00 58.44 116 VAL A N 1
ATOM 924 C CA . VAL A 1 116 ? -10.915 13.895 25.646 1.00 58.44 116 VAL A CA 1
ATOM 925 C C . VAL A 1 116 ? -10.043 12.668 25.871 1.00 58.44 116 VAL A C 1
ATOM 927 O O . VAL A 1 116 ? -10.585 11.575 25.894 1.00 58.44 116 VAL A O 1
ATOM 930 N N . HIS A 1 117 ? -8.722 12.878 25.945 1.00 53.78 117 HIS A N 1
ATOM 931 C CA . HIS A 1 117 ? -7.653 11.886 26.144 1.00 53.78 117 HIS A CA 1
ATOM 932 C C . HIS A 1 117 ? -8.129 10.439 26.354 1.00 53.78 117 HIS A C 1
ATOM 934 O O . HIS A 1 117 ? -8.496 10.081 27.470 1.00 53.78 117 HIS A O 1
ATOM 940 N N . LEU A 1 118 ? -8.076 9.627 25.293 1.00 56.62 118 LEU A N 1
ATOM 941 C CA . LEU A 1 118 ? -8.194 8.178 25.433 1.00 56.62 118 LEU A CA 1
ATOM 942 C C . LEU A 1 118 ? -6.919 7.628 26.097 1.00 56.62 118 LEU A C 1
ATOM 944 O O . LEU A 1 118 ? -5.815 8.092 25.790 1.00 56.62 118 LEU A O 1
ATOM 948 N N . HIS A 1 119 ? -7.058 6.641 26.982 1.00 52.53 119 HIS A N 1
ATOM 949 C CA . HIS A 1 119 ? -5.938 5.814 27.449 1.00 52.53 119 HIS A CA 1
ATOM 950 C C . HIS A 1 119 ? -5.353 4.974 26.305 1.00 52.53 119 HIS A C 1
ATOM 952 O O . HIS A 1 119 ? -4.148 4.709 26.264 1.00 52.53 119 HIS A O 1
ATOM 958 N N . LEU A 1 120 ? -6.196 4.613 25.341 1.00 49.56 120 LEU A N 1
ATOM 959 C CA . LEU A 1 120 ? -5.820 4.056 24.055 1.00 49.56 120 LEU A CA 1
ATOM 960 C C . LEU A 1 120 ? -5.170 5.146 23.220 1.00 49.56 120 LEU A C 1
ATOM 962 O O . LEU A 1 120 ? -5.855 5.980 22.644 1.00 49.56 120 LEU A O 1
ATOM 966 N N . CYS A 1 121 ? -3.843 5.143 23.166 1.00 48.19 121 CYS A N 1
ATOM 967 C CA . CYS A 1 121 ? -3.059 6.082 22.374 1.00 48.19 121 CYS A CA 1
ATOM 968 C C . CYS A 1 121 ? -3.391 5.926 20.873 1.00 48.19 121 CYS A C 1
ATOM 970 O O . CYS A 1 121 ? -2.958 4.943 20.267 1.00 48.19 121 CYS A O 1
ATOM 972 N N . PRO A 1 122 ? -4.109 6.860 20.221 1.00 50.28 122 PRO A N 1
ATOM 973 C CA . PRO A 1 122 ? -4.267 6.857 18.776 1.00 50.28 122 PRO A CA 1
ATOM 974 C C . PRO A 1 122 ? -3.262 7.864 18.205 1.00 50.28 122 PRO A C 1
ATOM 976 O O . PRO A 1 122 ? -3.462 9.078 18.268 1.00 50.28 122 PRO A O 1
ATOM 979 N N . PRO A 1 123 ? -2.076 7.375 17.810 1.00 54.59 123 PRO A N 1
ATOM 980 C CA . PRO A 1 123 ? -1.544 7.734 16.494 1.00 54.59 123 PRO A CA 1
ATOM 981 C C . PRO A 1 123 ? -0.758 6.594 15.811 1.00 54.59 123 PRO A C 1
ATOM 983 O O . PRO A 1 123 ? -0.122 6.821 14.777 1.00 54.59 123 PRO A O 1
ATOM 986 N N . ASP A 1 124 ? -0.786 5.371 16.349 1.00 68.50 124 ASP A N 1
ATOM 987 C CA . ASP A 1 124 ? 0.166 4.314 15.970 1.00 68.50 124 ASP A CA 1
ATOM 988 C C . ASP A 1 124 ? 0.040 3.820 14.523 1.00 68.50 124 ASP A C 1
ATOM 990 O O . ASP A 1 124 ? 0.976 3.213 14.015 1.00 68.50 124 ASP A O 1
ATOM 994 N N . PHE A 1 125 ? -1.053 4.106 13.805 1.00 84.12 125 PHE A N 1
ATOM 995 C CA . PHE A 1 125 ? -1.180 3.700 12.399 1.00 84.12 125 PHE A CA 1
ATOM 996 C C . PHE A 1 125 ? -0.705 4.770 11.401 1.00 84.12 125 PHE A C 1
ATOM 998 O O . PHE A 1 125 ? -0.254 4.429 10.307 1.00 84.12 125 PHE A O 1
ATOM 1005 N N . VAL A 1 126 ? -0.769 6.065 11.740 1.00 89.56 126 VAL A N 1
ATOM 1006 C CA . VAL A 1 126 ? -0.508 7.156 10.778 1.00 89.56 126 VAL A CA 1
ATOM 1007 C C . VAL A 1 126 ? 0.943 7.138 10.299 1.00 89.56 126 VAL A C 1
ATOM 1009 O O . VAL A 1 126 ? 1.207 7.227 9.095 1.00 89.56 126 VAL A O 1
ATOM 1012 N N . GLY A 1 127 ? 1.893 6.995 11.227 1.00 89.81 127 GLY A N 1
ATOM 1013 C CA . GLY A 1 127 ? 3.319 6.880 10.913 1.00 89.81 127 GLY A CA 1
ATOM 1014 C C . GLY A 1 127 ? 3.611 5.681 9.999 1.00 89.81 127 GLY A C 1
ATOM 1015 O O . GLY A 1 127 ? 4.108 5.881 8.885 1.00 89.81 127 GLY A O 1
ATOM 1016 N N . PRO A 1 128 ? 3.246 4.453 10.408 1.00 92.38 128 PRO A N 1
ATOM 1017 C CA . PRO A 1 128 ? 3.365 3.248 9.590 1.00 92.38 128 PRO A CA 1
ATOM 1018 C C . PRO A 1 128 ? 2.714 3.325 8.207 1.00 92.38 128 PRO A C 1
ATOM 1020 O O . PRO A 1 128 ? 3.342 2.939 7.222 1.00 92.38 128 PRO A O 1
ATOM 1023 N N . VAL A 1 129 ? 1.500 3.869 8.080 1.00 94.69 129 VAL A N 1
ATOM 1024 C CA . VAL A 1 129 ? 0.825 3.999 6.775 1.00 94.69 129 VAL A CA 1
ATOM 1025 C C . VAL A 1 129 ? 1.552 5.000 5.869 1.00 94.69 129 VAL A C 1
ATOM 1027 O O . VAL A 1 129 ? 1.738 4.736 4.678 1.00 94.69 129 VAL A O 1
ATOM 1030 N N . ASN A 1 130 ? 2.057 6.115 6.406 1.00 94.69 130 ASN A N 1
ATOM 1031 C CA . ASN A 1 130 ? 2.902 7.031 5.633 1.00 94.69 130 ASN A CA 1
ATOM 1032 C C . ASN A 1 130 ? 4.242 6.394 5.230 1.00 94.69 130 ASN A C 1
ATOM 1034 O O . ASN A 1 130 ? 4.709 6.603 4.107 1.00 94.69 130 ASN A O 1
ATOM 1038 N N . HIS A 1 131 ? 4.845 5.582 6.104 1.00 94.12 131 HIS A N 1
ATOM 1039 C CA . HIS A 1 131 ? 6.043 4.808 5.777 1.00 94.12 131 HIS A CA 1
ATOM 1040 C C . HIS A 1 131 ? 5.758 3.799 4.656 1.00 94.12 131 HIS A C 1
ATOM 1042 O O . HIS A 1 131 ? 6.512 3.741 3.683 1.00 94.12 131 HIS A O 1
ATOM 1048 N N . ALA A 1 132 ? 4.634 3.080 4.718 1.00 95.75 132 ALA A N 1
ATOM 1049 C CA . ALA A 1 132 ? 4.188 2.185 3.655 1.00 95.75 132 ALA A CA 1
ATOM 1050 C C . ALA A 1 132 ? 4.016 2.936 2.328 1.00 95.75 132 ALA A C 1
ATOM 1052 O O . ALA A 1 132 ? 4.564 2.519 1.308 1.00 95.75 132 ALA A O 1
ATOM 1053 N N . ARG A 1 133 ? 3.360 4.102 2.344 1.00 95.69 133 ARG A N 1
ATOM 1054 C CA . ARG A 1 133 ? 3.216 4.976 1.171 1.00 95.69 133 ARG A CA 1
ATOM 1055 C C . ARG A 1 133 ? 4.570 5.418 0.592 1.00 95.69 133 ARG A C 1
ATOM 1057 O O . ARG A 1 133 ? 4.761 5.382 -0.625 1.00 95.69 133 ARG A O 1
ATOM 1064 N N . GLY A 1 134 ? 5.535 5.790 1.433 1.00 95.50 134 GLY A N 1
ATOM 1065 C CA . GLY A 1 134 ? 6.906 6.094 1.000 1.00 95.50 134 GLY A CA 1
ATOM 1066 C C . GLY A 1 134 ? 7.645 4.875 0.423 1.00 95.50 134 GLY A C 1
ATOM 1067 O O . GLY A 1 134 ? 8.375 4.990 -0.567 1.00 95.50 134 GLY A O 1
ATOM 1068 N N . SER A 1 135 ? 7.412 3.691 0.993 1.00 95.56 135 SER A N 1
ATOM 1069 C CA . SER A 1 135 ? 7.935 2.410 0.503 1.00 95.56 135 SER A CA 1
ATOM 1070 C C . SER A 1 135 ? 7.372 2.080 -0.887 1.00 95.56 135 SER A C 1
ATOM 1072 O O . SER A 1 135 ? 8.140 1.749 -1.787 1.00 95.56 135 SER A O 1
ATOM 1074 N N . LEU A 1 136 ? 6.072 2.310 -1.130 1.00 97.19 136 LEU A N 1
ATOM 1075 C CA . LEU A 1 136 ? 5.443 2.168 -2.454 1.00 97.19 136 LEU A CA 1
ATOM 1076 C C . LEU A 1 136 ? 6.090 3.069 -3.510 1.00 97.19 136 LEU A C 1
ATOM 1078 O O . LEU A 1 136 ? 6.428 2.593 -4.597 1.00 97.19 136 LEU A O 1
ATOM 1082 N N . LYS A 1 137 ? 6.324 4.350 -3.181 1.00 96.50 137 LYS A N 1
ATOM 1083 C CA . LYS A 1 137 ? 7.065 5.274 -4.058 1.00 96.50 137 LYS A CA 1
ATOM 1084 C C . LYS A 1 137 ? 8.447 4.715 -4.385 1.00 96.50 137 LYS A C 1
ATOM 1086 O O . LYS A 1 137 ? 8.849 4.707 -5.544 1.00 96.50 137 LYS A O 1
ATOM 1091 N N . THR A 1 138 ? 9.166 4.237 -3.372 1.00 96.50 138 THR A N 1
ATOM 1092 C CA . THR A 1 138 ? 10.527 3.708 -3.524 1.00 96.50 138 THR A CA 1
ATOM 1093 C C . THR A 1 138 ? 10.554 2.457 -4.403 1.00 96.50 138 THR A C 1
ATOM 1095 O O . THR A 1 138 ? 11.408 2.345 -5.284 1.00 96.50 138 THR A O 1
ATOM 1098 N N . THR A 1 139 ? 9.611 1.534 -4.209 1.00 96.81 139 THR A N 1
ATOM 1099 C CA . THR A 1 139 ? 9.460 0.323 -5.028 1.00 96.81 139 THR A CA 1
ATOM 1100 C C . THR A 1 139 ? 9.167 0.676 -6.483 1.00 96.81 139 THR A C 1
ATOM 1102 O O . THR A 1 139 ? 9.844 0.166 -7.380 1.00 96.81 139 THR A O 1
ATOM 1105 N N . LEU A 1 140 ? 8.237 1.608 -6.724 1.00 97.69 140 LEU A N 1
ATOM 1106 C CA . LEU A 1 140 ? 7.921 2.075 -8.073 1.00 97.69 140 LEU A CA 1
ATOM 1107 C C . LEU A 1 140 ? 9.122 2.769 -8.728 1.00 97.69 140 LEU A C 1
ATOM 1109 O O . LEU A 1 140 ? 9.485 2.429 -9.852 1.00 97.69 140 LEU A O 1
ATOM 1113 N N . HIS A 1 141 ? 9.780 3.681 -8.008 1.00 97.06 141 HIS A N 1
ATOM 1114 C CA . HIS A 1 141 ? 10.969 4.386 -8.483 1.00 97.06 141 HIS A CA 1
ATOM 1115 C C . HIS A 1 141 ? 12.061 3.402 -8.909 1.00 97.06 141 HIS A C 1
ATOM 1117 O O . HIS A 1 141 ? 12.570 3.483 -10.022 1.00 97.06 141 HIS A O 1
ATOM 1123 N N . ARG A 1 142 ? 12.408 2.436 -8.048 1.00 96.50 142 ARG A N 1
ATOM 1124 C CA . ARG A 1 142 ? 13.411 1.405 -8.362 1.00 96.50 142 ARG A CA 1
ATOM 1125 C C . ARG A 1 142 ? 13.005 0.582 -9.582 1.00 96.50 142 ARG A C 1
ATOM 1127 O O . ARG A 1 142 ? 13.847 0.319 -10.435 1.00 96.50 142 ARG A O 1
ATOM 1134 N N . GLY A 1 143 ? 11.733 0.201 -9.685 1.00 96.06 143 GLY A N 1
ATOM 1135 C CA . GLY A 1 143 ? 11.215 -0.554 -10.825 1.00 96.06 143 GLY A CA 1
ATOM 1136 C C . GLY A 1 143 ? 11.353 0.189 -12.157 1.00 96.06 143 GLY A C 1
ATOM 1137 O O . GLY A 1 143 ? 11.777 -0.408 -13.141 1.00 96.06 143 GLY A O 1
ATOM 1138 N N . LEU A 1 144 ? 11.061 1.492 -12.178 1.00 96.81 144 LEU A N 1
ATOM 1139 C CA . LEU A 1 144 ? 11.202 2.327 -13.377 1.00 96.81 144 LEU A CA 1
ATOM 1140 C C . LEU A 1 144 ? 12.669 2.684 -13.673 1.00 96.81 144 LEU A C 1
ATOM 1142 O O . LEU A 1 144 ? 13.081 2.746 -14.829 1.00 96.81 144 LEU A O 1
ATOM 1146 N N . TRP A 1 145 ? 13.481 2.905 -12.637 1.00 95.88 145 TRP A N 1
ATOM 1147 C CA . TRP A 1 145 ? 14.838 3.426 -12.788 1.00 95.88 145 TRP A CA 1
ATOM 1148 C C . TRP A 1 145 ? 15.897 2.356 -13.044 1.00 95.88 145 TRP A C 1
ATOM 1150 O O . TRP A 1 145 ? 16.789 2.584 -13.853 1.00 95.88 145 TRP A O 1
ATOM 1160 N N . ASN A 1 146 ? 15.846 1.196 -12.381 1.00 94.69 146 ASN A N 1
ATOM 1161 C CA . ASN A 1 146 ? 16.985 0.269 -12.347 1.00 94.69 146 ASN A CA 1
ATOM 1162 C C . ASN A 1 146 ? 17.465 -0.136 -13.749 1.00 94.69 146 ASN A C 1
ATOM 1164 O O . ASN A 1 146 ? 18.649 -0.015 -14.061 1.00 94.69 146 ASN A O 1
ATOM 1168 N N . ARG A 1 147 ? 16.544 -0.550 -14.630 1.00 93.25 147 ARG A N 1
ATOM 1169 C CA . ARG A 1 147 ? 16.909 -1.035 -15.968 1.00 93.25 147 ARG A CA 1
ATOM 1170 C C . ARG A 1 147 ? 17.413 0.077 -16.890 1.00 93.25 147 ARG A C 1
ATOM 1172 O O . ARG A 1 147 ? 18.372 -0.142 -17.631 1.00 93.25 147 ARG A O 1
ATOM 1179 N N . VAL A 1 148 ? 16.792 1.260 -16.856 1.00 93.94 148 VAL A N 1
ATOM 1180 C CA . VAL A 1 148 ? 17.251 2.406 -17.661 1.00 93.94 148 VAL A CA 1
ATOM 1181 C C . VAL A 1 148 ? 18.553 2.981 -17.101 1.00 93.94 148 VAL A C 1
ATOM 1183 O O . VAL A 1 148 ? 19.446 3.325 -17.866 1.00 93.94 148 VAL A O 1
ATOM 1186 N N . GLY A 1 149 ? 18.730 2.977 -15.780 1.00 94.00 149 GLY A N 1
ATOM 1187 C CA . GLY A 1 149 ? 19.978 3.334 -15.114 1.00 94.00 149 GLY A CA 1
ATOM 1188 C C . GLY A 1 149 ? 21.133 2.420 -15.524 1.00 94.00 149 GLY A C 1
ATOM 1189 O O . GLY A 1 149 ? 22.224 2.903 -15.819 1.00 94.00 149 GLY A O 1
ATOM 1190 N N . ASP A 1 150 ? 20.895 1.111 -15.627 1.00 92.25 150 ASP A N 1
ATOM 1191 C CA . ASP A 1 150 ? 21.893 0.165 -16.136 1.00 92.25 150 ASP A CA 1
ATOM 1192 C C . ASP A 1 150 ? 22.231 0.405 -17.613 1.00 92.25 150 ASP A C 1
ATOM 1194 O O . ASP A 1 150 ? 23.395 0.289 -18.006 1.00 92.25 150 ASP A O 1
ATOM 1198 N N . LEU A 1 151 ? 21.240 0.762 -18.438 1.00 92.50 151 LEU A N 1
ATOM 1199 C CA . LEU A 1 151 ? 21.475 1.162 -19.828 1.00 92.50 151 LEU A CA 1
ATOM 1200 C C . LEU A 1 151 ? 22.368 2.408 -19.896 1.00 92.50 151 LEU A C 1
ATOM 1202 O O . LEU A 1 151 ? 23.346 2.401 -20.643 1.00 92.50 151 LEU A O 1
ATOM 1206 N N . LEU A 1 152 ? 22.057 3.440 -19.106 1.00 92.38 152 LEU A N 1
ATOM 1207 C CA . LEU A 1 152 ? 22.824 4.686 -19.042 1.00 92.38 152 LEU A CA 1
ATOM 1208 C C . LEU A 1 152 ? 24.277 4.426 -18.623 1.00 92.38 152 LEU A C 1
ATOM 1210 O O . LEU A 1 152 ? 25.191 4.879 -19.305 1.00 92.38 152 LEU A O 1
ATOM 1214 N N . LYS A 1 153 ? 24.502 3.625 -17.571 1.00 92.06 153 LYS A N 1
ATOM 1215 C CA . LYS A 1 153 ? 25.850 3.247 -17.101 1.00 92.06 153 LYS A CA 1
ATOM 1216 C C . LYS A 1 153 ? 26.652 2.481 -18.155 1.00 92.06 153 LYS A C 1
ATOM 1218 O O . LYS A 1 153 ? 27.838 2.727 -18.350 1.00 92.06 153 LYS A O 1
ATOM 1223 N N . LYS A 1 154 ? 26.026 1.522 -18.847 1.00 88.88 154 LYS A N 1
ATOM 1224 C CA . LYS A 1 154 ? 26.702 0.765 -19.917 1.00 88.88 154 LYS A CA 1
ATOM 1225 C C . LYS A 1 154 ? 27.015 1.654 -21.118 1.00 88.88 154 LYS A C 1
ATOM 1227 O O . LYS A 1 154 ? 28.066 1.494 -21.731 1.00 88.88 154 LYS A O 1
ATOM 1232 N N . GLY A 1 155 ? 26.113 2.577 -21.442 1.00 87.06 155 GLY A N 1
ATOM 1233 C CA . GLY A 1 155 ? 26.289 3.562 -22.500 1.00 87.06 155 GLY A CA 1
ATOM 1234 C C . GLY A 1 155 ? 27.441 4.522 -22.242 1.00 87.06 155 GLY A C 1
ATOM 1235 O O . GLY A 1 155 ? 28.306 4.668 -23.102 1.00 87.06 155 GLY A O 1
ATOM 1236 N N . SER A 1 156 ? 27.503 5.105 -21.042 1.00 84.88 156 SER A N 1
ATOM 1237 C CA . SER A 1 156 ? 28.574 6.029 -20.651 1.00 84.88 156 SER A CA 1
ATOM 1238 C C . SER A 1 156 ? 29.954 5.375 -20.642 1.00 84.88 156 SER A C 1
ATOM 1240 O O . SER A 1 156 ? 30.948 6.038 -20.914 1.00 84.88 156 SER A O 1
ATOM 1242 N N . ASN A 1 157 ? 30.016 4.070 -20.372 1.00 87.62 157 ASN A N 1
ATOM 1243 C CA . ASN A 1 157 ? 31.268 3.318 -20.306 1.00 87.62 157 ASN A CA 1
ATOM 1244 C C . ASN A 1 157 ? 31.685 2.715 -21.663 1.00 87.62 157 ASN A C 1
ATOM 1246 O O . ASN A 1 157 ? 32.603 1.901 -21.705 1.00 87.62 157 ASN A O 1
ATOM 1250 N N . GLY A 1 158 ? 30.994 3.048 -22.761 1.00 79.25 158 GLY A N 1
ATOM 1251 C CA . GLY A 1 158 ? 31.295 2.527 -24.102 1.00 79.25 158 GLY A CA 1
ATOM 1252 C C . GLY A 1 158 ? 30.970 1.040 -24.305 1.00 79.25 158 GLY A C 1
ATOM 1253 O O . GLY A 1 158 ? 31.360 0.458 -25.311 1.00 79.25 158 GLY A O 1
ATOM 1254 N N . ILE A 1 159 ? 30.254 0.416 -23.361 1.00 78.81 159 ILE A N 1
ATOM 1255 C CA . ILE A 1 159 ? 29.889 -1.012 -23.387 1.00 78.81 159 ILE A CA 1
ATOM 1256 C C . ILE A 1 159 ? 28.592 -1.234 -24.188 1.00 78.81 159 ILE A C 1
ATOM 1258 O O . ILE A 1 159 ? 28.361 -2.315 -24.730 1.00 78.81 159 ILE A O 1
ATOM 1262 N N . ALA A 1 160 ? 27.707 -0.233 -24.248 1.00 74.62 160 ALA A N 1
ATOM 1263 C CA . ALA A 1 160 ? 26.463 -0.307 -25.017 1.00 74.62 160 ALA A CA 1
ATOM 1264 C C . ALA A 1 160 ? 26.624 0.213 -26.457 1.00 74.62 160 ALA A C 1
ATOM 1266 O O . ALA A 1 160 ? 27.589 0.890 -26.795 1.00 74.62 160 ALA A O 1
ATOM 1267 N N . CYS A 1 161 ? 25.635 -0.068 -27.313 1.00 83.50 161 CYS A N 1
ATOM 1268 C CA . CYS A 1 161 ? 25.610 0.472 -28.675 1.00 83.50 161 CYS A CA 1
ATOM 1269 C C . CYS A 1 161 ? 25.347 1.986 -28.686 1.00 83.50 161 CYS A C 1
ATOM 1271 O O . CYS A 1 161 ? 24.706 2.495 -27.769 1.00 83.50 161 CYS A O 1
ATOM 1273 N N . ALA A 1 162 ? 25.692 2.669 -29.781 1.00 86.19 162 ALA A N 1
ATOM 1274 C CA . ALA A 1 162 ? 25.495 4.115 -29.964 1.00 86.19 162 ALA A CA 1
ATOM 1275 C C . ALA A 1 162 ? 24.055 4.626 -29.708 1.00 86.19 162 ALA A C 1
ATOM 1277 O O . ALA A 1 162 ? 23.865 5.790 -29.371 1.00 86.19 162 ALA A O 1
ATOM 1278 N N . HIS A 1 163 ? 23.040 3.761 -29.799 1.00 88.38 163 HIS A N 1
ATOM 1279 C CA . HIS A 1 163 ? 21.626 4.116 -29.609 1.00 88.38 163 HIS A CA 1
ATOM 1280 C C . HIS A 1 163 ? 21.148 4.144 -28.142 1.00 88.38 163 HIS A C 1
ATOM 1282 O O . HIS A 1 163 ? 19.948 4.292 -27.886 1.00 88.38 163 HIS A O 1
ATOM 1288 N N . TRP A 1 164 ? 22.038 3.962 -27.157 1.00 90.75 164 TRP A N 1
ATOM 1289 C CA . TRP A 1 164 ? 21.643 3.922 -25.741 1.00 90.75 164 TRP A CA 1
ATOM 1290 C C . TRP A 1 164 ? 20.986 5.234 -25.287 1.00 90.75 164 TRP A C 1
ATOM 1292 O O . TRP A 1 164 ? 19.976 5.200 -24.583 1.00 90.75 164 TRP A O 1
ATOM 1302 N N . ALA A 1 165 ? 21.513 6.377 -25.741 1.00 91.44 165 ALA A N 1
ATOM 1303 C CA . ALA A 1 165 ? 21.015 7.701 -25.376 1.00 91.44 165 ALA A CA 1
ATOM 1304 C C . ALA A 1 165 ? 19.623 7.952 -25.968 1.00 91.44 165 ALA A C 1
ATOM 1306 O O . ALA A 1 165 ? 18.717 8.394 -25.266 1.00 91.44 165 ALA A O 1
ATOM 1307 N N . GLU A 1 166 ? 19.424 7.583 -27.237 1.00 91.56 166 GLU A N 1
ATOM 1308 C CA . GLU A 1 166 ? 18.121 7.654 -27.901 1.00 91.56 166 GLU A CA 1
ATOM 1309 C C . GLU A 1 166 ? 17.089 6.754 -27.208 1.00 91.56 166 GLU A C 1
ATOM 1311 O O . GLU A 1 166 ? 15.959 7.177 -26.966 1.00 91.56 166 GLU A O 1
ATOM 1316 N N . THR A 1 167 ? 17.476 5.531 -26.833 1.00 92.56 167 THR A N 1
ATOM 1317 C CA . THR A 1 167 ? 16.591 4.603 -26.112 1.00 92.56 167 THR A CA 1
ATOM 1318 C C . THR A 1 167 ? 16.157 5.178 -24.766 1.00 92.56 167 THR A C 1
ATOM 1320 O O . THR A 1 167 ? 14.963 5.197 -24.470 1.00 92.56 167 THR A O 1
ATOM 1323 N N . ALA A 1 168 ? 17.105 5.677 -23.966 1.00 94.00 168 ALA A N 1
ATOM 1324 C CA . ALA A 1 168 ? 16.805 6.286 -22.674 1.00 94.00 168 ALA A CA 1
ATOM 1325 C C . ALA A 1 168 ? 15.936 7.545 -22.831 1.00 94.00 168 ALA A C 1
ATOM 1327 O O . ALA A 1 168 ? 14.950 7.705 -22.117 1.00 94.00 168 ALA A O 1
ATOM 1328 N N . GLY A 1 169 ? 16.240 8.396 -23.817 1.00 94.25 169 GLY A N 1
ATOM 1329 C CA . GLY A 1 169 ? 15.446 9.584 -24.128 1.00 94.25 169 GLY A CA 1
ATOM 1330 C C . GLY A 1 169 ? 14.007 9.247 -24.520 1.00 94.25 169 GLY A C 1
ATOM 1331 O O . GLY A 1 169 ? 13.072 9.863 -24.015 1.00 94.25 169 GLY A O 1
ATOM 1332 N N . ARG A 1 170 ? 13.798 8.222 -25.358 1.00 94.62 170 ARG A N 1
ATOM 1333 C CA . ARG A 1 170 ? 12.449 7.748 -25.713 1.00 94.62 170 ARG A CA 1
ATOM 1334 C C . ARG A 1 170 ? 11.714 7.138 -24.522 1.00 94.62 170 ARG A C 1
ATOM 1336 O O . ARG A 1 170 ? 10.512 7.349 -24.397 1.00 94.62 170 ARG A O 1
ATOM 1343 N N . TYR A 1 171 ? 12.420 6.417 -23.652 1.00 96.19 171 TYR A N 1
ATOM 1344 C CA . TYR A 1 171 ? 11.857 5.865 -22.420 1.00 96.19 171 TYR A CA 1
ATOM 1345 C C . TYR A 1 171 ? 11.352 6.973 -21.486 1.00 96.19 171 TYR A C 1
ATOM 1347 O O . TYR A 1 171 ? 10.180 6.964 -21.107 1.00 96.19 171 TYR A O 1
ATOM 1355 N N . PHE A 1 172 ? 12.187 7.973 -21.182 1.00 96.44 172 PHE A N 1
ATOM 1356 C CA . PHE A 1 172 ? 11.765 9.119 -20.372 1.00 96.44 172 PHE A CA 1
ATOM 1357 C C . PHE A 1 172 ? 10.669 9.928 -21.061 1.00 96.44 172 PHE A C 1
ATOM 1359 O O . PHE A 1 172 ? 9.685 10.270 -20.420 1.00 96.44 172 PHE A O 1
ATOM 1366 N N . GLY A 1 173 ? 10.770 10.145 -22.375 1.00 96.62 173 GLY A N 1
ATOM 1367 C CA . GLY A 1 173 ? 9.725 10.809 -23.151 1.00 96.62 173 GLY A CA 1
ATOM 1368 C C . GLY A 1 173 ? 8.373 10.092 -23.068 1.00 96.62 173 GLY A C 1
ATOM 1369 O O . GLY A 1 173 ? 7.343 10.750 -22.955 1.00 96.62 173 GLY A O 1
ATOM 1370 N N . ALA A 1 174 ? 8.356 8.756 -23.073 1.00 96.75 174 ALA A N 1
ATOM 1371 C CA . ALA A 1 174 ? 7.135 7.976 -22.873 1.00 96.75 174 ALA A CA 1
ATOM 1372 C C . ALA A 1 174 ? 6.575 8.135 -21.449 1.00 96.75 174 ALA A C 1
ATOM 1374 O O . ALA A 1 174 ? 5.377 8.351 -21.297 1.00 96.75 174 ALA A O 1
ATOM 1375 N N . LEU A 1 175 ? 7.421 8.113 -20.413 1.00 97.50 175 LEU A N 1
ATOM 1376 C CA . LEU A 1 175 ? 6.979 8.357 -19.033 1.00 97.50 175 LEU A CA 1
ATOM 1377 C C . LEU A 1 175 ? 6.483 9.793 -18.803 1.00 97.50 175 LEU A C 1
ATOM 1379 O O . LEU A 1 175 ? 5.545 10.001 -18.038 1.00 97.50 175 LEU A O 1
ATOM 1383 N N . THR A 1 176 ? 7.091 10.785 -19.457 1.00 97.25 176 THR A N 1
ATOM 1384 C CA . THR A 1 176 ? 6.660 12.188 -19.389 1.00 97.25 176 THR A CA 1
ATOM 1385 C C . THR A 1 176 ? 5.304 12.389 -20.058 1.00 97.25 176 THR A C 1
ATOM 1387 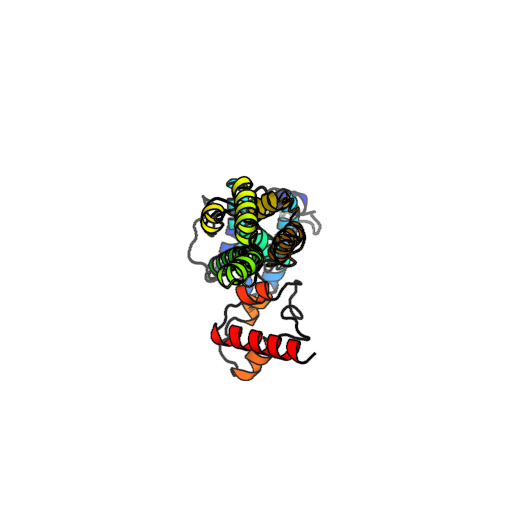O O . THR A 1 176 ? 4.485 13.127 -19.525 1.00 97.25 176 THR A O 1
ATOM 1390 N N . LYS A 1 177 ? 5.017 11.700 -21.174 1.00 97.19 177 LYS A N 1
ATOM 1391 C CA . LYS A 1 177 ? 3.686 11.737 -21.817 1.00 97.19 177 LYS A CA 1
ATOM 1392 C C . LYS A 1 177 ? 2.565 11.203 -20.924 1.00 97.19 177 LYS A C 1
ATOM 1394 O O . LYS A 1 177 ? 1.426 11.605 -21.100 1.00 97.19 177 LYS A O 1
ATOM 1399 N N . LEU A 1 178 ? 2.895 10.308 -19.995 1.00 97.12 178 LEU A N 1
ATOM 1400 C CA . LEU A 1 178 ? 1.972 9.777 -18.989 1.00 97.12 178 LEU A CA 1
ATOM 1401 C C . LEU A 1 178 ? 1.935 10.621 -17.708 1.00 97.12 178 LEU A C 1
ATOM 1403 O O . LEU A 1 178 ? 1.336 10.201 -16.728 1.00 97.12 178 LEU A O 1
ATOM 1407 N N . GLU A 1 179 ? 2.650 11.749 -17.673 1.00 96.06 179 GLU A N 1
ATOM 1408 C CA . GLU A 1 179 ? 2.791 12.612 -16.494 1.00 96.06 179 GLU A CA 1
ATOM 1409 C C . GLU A 1 179 ? 3.411 11.917 -15.265 1.00 96.06 179 GLU A C 1
ATOM 1411 O O . GLU A 1 179 ? 3.286 12.393 -14.138 1.00 96.06 179 GLU A O 1
ATOM 1416 N N . VAL A 1 180 ? 4.133 10.805 -15.457 1.00 96.56 180 VAL A N 1
ATOM 1417 C CA . VAL A 1 180 ? 4.773 10.047 -14.364 1.00 96.56 180 VAL A CA 1
ATOM 1418 C C . VAL A 1 180 ? 6.205 10.505 -14.105 1.00 96.56 180 VAL A C 1
ATOM 1420 O O . VAL A 1 180 ? 6.684 10.386 -12.982 1.00 96.56 180 VAL A O 1
ATOM 1423 N N . TYR A 1 181 ? 6.915 11.001 -15.121 1.00 95.25 181 TYR A N 1
ATOM 1424 C CA . TYR A 1 181 ? 8.296 11.464 -14.967 1.00 95.25 181 TYR A CA 1
ATOM 1425 C C . TYR A 1 181 ? 8.389 12.994 -14.865 1.00 95.25 181 TYR A C 1
ATOM 1427 O O . TYR A 1 181 ? 7.858 13.671 -15.750 1.00 95.25 181 TYR A O 1
ATOM 1435 N N . PRO A 1 182 ? 9.147 13.546 -13.892 1.00 94.75 182 PRO A N 1
ATOM 1436 C CA . PRO A 1 182 ? 9.850 12.864 -12.793 1.00 94.75 182 PRO A CA 1
ATOM 1437 C C . PRO A 1 182 ? 8.907 12.377 -11.681 1.00 94.75 182 PRO A C 1
ATOM 1439 O O . PRO A 1 182 ? 8.049 13.130 -11.216 1.00 94.75 182 PRO A O 1
ATOM 1442 N N . LEU A 1 183 ? 9.118 11.148 -11.194 1.00 94.00 183 LEU A N 1
ATOM 1443 C CA . LEU A 1 183 ? 8.207 10.492 -10.244 1.00 94.00 183 LEU A CA 1
ATOM 1444 C C . LEU A 1 183 ? 8.047 11.274 -8.939 1.00 94.00 183 LEU A C 1
ATOM 1446 O O . LEU A 1 183 ? 6.966 11.306 -8.362 1.00 94.00 183 LEU A O 1
ATOM 1450 N N . GLU A 1 184 ? 9.103 11.930 -8.470 1.00 91.38 184 GLU A N 1
ATOM 1451 C CA . GLU A 1 184 ? 9.103 12.733 -7.249 1.00 91.38 184 GLU A CA 1
ATOM 1452 C C . GLU A 1 184 ? 8.084 13.872 -7.308 1.00 91.38 184 GLU A C 1
ATOM 1454 O O . GLU A 1 184 ? 7.431 14.158 -6.302 1.00 91.38 184 GLU A O 1
ATOM 1459 N N . LEU A 1 185 ? 7.945 14.498 -8.479 1.00 92.25 185 LEU A N 1
ATOM 1460 C CA . LEU A 1 185 ? 7.032 15.613 -8.706 1.00 92.25 185 LEU A CA 1
ATOM 1461 C C . LEU A 1 185 ? 5.603 15.119 -8.927 1.00 92.25 185 LEU A C 1
ATOM 1463 O O . LEU A 1 185 ? 4.662 15.731 -8.424 1.00 92.25 185 LEU A O 1
ATOM 1467 N N . SER A 1 186 ? 5.435 14.002 -9.634 1.00 93.69 186 SER A N 1
ATOM 1468 C CA . SER A 1 186 ? 4.115 13.421 -9.897 1.00 93.69 186 SER A CA 1
ATOM 1469 C C . SER A 1 186 ? 3.502 12.803 -8.639 1.00 93.69 186 SER A C 1
ATOM 1471 O O . SER A 1 186 ? 2.303 12.935 -8.404 1.00 93.69 186 SER A O 1
ATOM 1473 N N . PHE A 1 187 ? 4.319 12.180 -7.787 1.00 93.19 187 PHE A N 1
ATOM 1474 C CA . PHE A 1 187 ? 3.885 11.503 -6.563 1.00 93.19 187 PHE A CA 1
ATOM 1475 C C . PHE A 1 187 ? 3.333 12.439 -5.480 1.00 93.19 187 PHE A C 1
ATOM 1477 O O . PHE A 1 187 ? 2.487 12.031 -4.686 1.00 93.19 187 PHE A O 1
ATOM 1484 N N . SER A 1 188 ? 3.788 13.693 -5.424 1.00 91.12 188 SER A N 1
ATOM 1485 C CA . SER A 1 188 ? 3.265 14.662 -4.450 1.00 91.12 188 SER A CA 1
ATOM 1486 C C . SER A 1 188 ? 1.839 15.117 -4.777 1.00 91.12 188 SER A C 1
ATOM 1488 O O . SER A 1 188 ? 1.109 15.515 -3.873 1.00 91.12 188 SER A O 1
ATOM 1490 N N . LYS A 1 189 ? 1.436 15.017 -6.050 1.00 93.44 189 LYS A N 1
ATOM 1491 C CA . LYS A 1 189 ? 0.141 15.482 -6.566 1.00 93.44 189 LYS A CA 1
ATOM 1492 C C . LYS A 1 189 ? -0.863 14.361 -6.815 1.00 93.44 189 LYS A C 1
ATOM 1494 O O . LYS A 1 189 ? -2.042 14.641 -6.982 1.00 93.44 189 LYS A O 1
ATOM 1499 N N . ASN A 1 190 ? -0.405 13.112 -6.847 1.00 95.50 190 ASN A N 1
ATOM 1500 C CA . ASN A 1 190 ? -1.214 11.974 -7.264 1.00 95.50 190 ASN A CA 1
ATOM 1501 C C . ASN A 1 190 ? -1.174 10.831 -6.247 1.00 95.50 190 ASN A C 1
ATOM 1503 O O . ASN A 1 190 ? -0.236 10.673 -5.457 1.00 95.50 190 ASN A O 1
ATOM 1507 N N . SER A 1 191 ? -2.212 10.000 -6.284 1.00 95.88 191 SER A N 1
ATOM 1508 C CA . SER A 1 191 ? -2.223 8.737 -5.554 1.00 95.88 191 SER A CA 1
ATOM 1509 C C . SER A 1 191 ? -1.299 7.713 -6.229 1.00 95.88 191 SER A C 1
ATOM 1511 O O . SER A 1 191 ? -0.971 7.846 -7.413 1.00 95.88 191 SER A O 1
ATOM 1513 N N . ILE A 1 192 ? -0.886 6.667 -5.503 1.00 97.19 192 ILE A N 1
ATOM 1514 C CA . ILE A 1 192 ? -0.145 5.558 -6.121 1.00 97.19 192 ILE A CA 1
ATOM 1515 C C . ILE A 1 192 ? -1.016 4.904 -7.194 1.00 97.19 192 ILE A C 1
ATOM 1517 O O . ILE A 1 192 ? -0.536 4.684 -8.300 1.00 97.19 192 ILE A O 1
ATOM 1521 N N . ASN A 1 193 ? -2.293 4.640 -6.909 1.00 96.88 193 ASN A N 1
ATOM 1522 C CA . ASN A 1 193 ? -3.181 3.972 -7.861 1.00 96.88 193 ASN A CA 1
ATOM 1523 C C . ASN A 1 193 ? -3.385 4.768 -9.153 1.00 96.88 193 ASN A C 1
ATOM 1525 O O . ASN A 1 193 ? -3.388 4.171 -10.226 1.00 96.88 193 ASN A O 1
ATOM 1529 N N . THR A 1 194 ? -3.459 6.098 -9.075 1.00 96.94 194 THR A N 1
ATOM 1530 C CA . THR A 1 194 ? -3.506 6.973 -10.255 1.00 96.94 194 THR A CA 1
ATOM 1531 C C . THR A 1 194 ? -2.260 6.784 -11.123 1.00 96.94 194 THR A C 1
ATOM 1533 O O . THR A 1 194 ? -2.375 6.492 -12.311 1.00 96.94 194 THR A O 1
ATOM 1536 N N . LEU A 1 195 ? -1.066 6.856 -10.522 1.00 97.88 195 LEU A N 1
ATOM 1537 C CA . LEU A 1 195 ? 0.199 6.672 -11.243 1.00 97.88 195 LEU A CA 1
ATOM 1538 C C . LEU A 1 195 ? 0.325 5.265 -11.841 1.00 97.88 195 LEU A C 1
ATOM 1540 O O . LEU A 1 195 ? 0.771 5.105 -12.974 1.00 97.88 195 LEU A O 1
ATOM 1544 N N . LEU A 1 196 ? -0.077 4.234 -11.093 1.00 98.00 196 LEU A N 1
ATOM 1545 C CA . LEU A 1 196 ? -0.087 2.851 -11.574 1.00 98.00 196 LEU A CA 1
ATOM 1546 C C . LEU A 1 196 ? -1.107 2.634 -12.69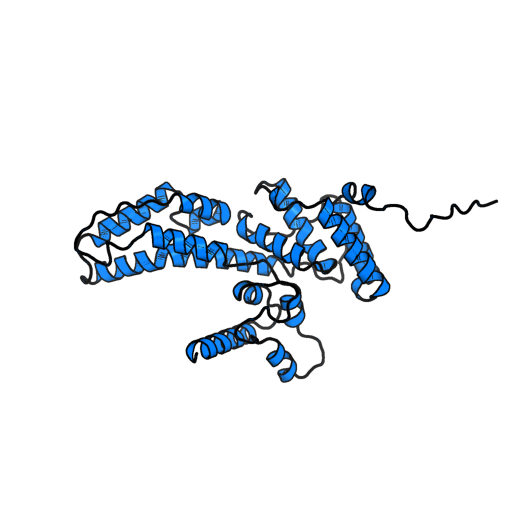9 1.00 98.00 196 LEU A C 1
ATOM 1548 O O . LEU A 1 196 ? -0.884 1.769 -13.544 1.00 98.00 196 LEU A O 1
ATOM 1552 N N . GLY A 1 197 ? -2.207 3.390 -12.700 1.00 97.38 197 GLY A N 1
ATOM 1553 C CA . GLY A 1 197 ? -3.183 3.437 -13.784 1.00 97.38 197 GLY A CA 1
ATOM 1554 C C . GLY A 1 197 ? -2.554 3.972 -15.065 1.00 97.38 197 GLY A C 1
ATOM 1555 O O . GLY A 1 197 ? -2.518 3.254 -16.058 1.00 97.38 197 GLY A O 1
ATOM 1556 N N . TRP A 1 198 ? -1.952 5.164 -15.013 1.00 98.00 198 TRP A N 1
ATOM 1557 C CA . TRP A 1 198 ? -1.278 5.772 -16.170 1.00 98.00 198 TRP A CA 1
ATOM 1558 C C . TRP A 1 198 ? -0.137 4.909 -16.714 1.00 98.00 198 TRP A C 1
ATOM 1560 O O . TRP A 1 198 ? 0.013 4.749 -17.921 1.00 98.00 198 TRP A O 1
ATOM 1570 N N . LEU A 1 199 ? 0.652 4.283 -15.836 1.00 98.06 199 LEU A N 1
ATOM 1571 C CA . LEU A 1 199 ? 1.703 3.347 -16.249 1.00 98.06 199 LEU A CA 1
ATOM 1572 C C . LEU A 1 199 ? 1.167 2.074 -16.918 1.00 98.06 199 LEU A C 1
ATOM 1574 O O . LEU A 1 199 ? 1.929 1.399 -17.612 1.00 98.06 199 LEU A O 1
ATOM 1578 N N . GLY A 1 200 ? -0.113 1.742 -16.735 1.00 95.81 200 GLY A N 1
ATOM 1579 C CA . GLY A 1 200 ? -0.780 0.668 -17.470 1.00 95.81 200 GLY A CA 1
ATOM 1580 C C . GLY A 1 200 ? -0.797 0.911 -18.981 1.00 95.81 200 GLY A C 1
ATOM 1581 O O . GLY A 1 200 ? -0.657 -0.045 -19.746 1.00 95.81 200 GLY A O 1
ATOM 1582 N N . ASP A 1 201 ? -0.850 2.180 -19.389 1.00 96.38 201 ASP A N 1
ATOM 1583 C CA . ASP A 1 201 ? -0.866 2.623 -20.787 1.00 96.38 201 ASP A CA 1
ATOM 1584 C C . ASP A 1 201 ? 0.541 2.853 -21.357 1.00 96.38 201 ASP A C 1
ATOM 1586 O O . ASP A 1 201 ? 0.706 3.301 -22.496 1.00 96.38 201 ASP A O 1
ATOM 1590 N N . PHE A 1 202 ? 1.590 2.542 -20.586 1.00 97.50 202 PHE A N 1
ATOM 1591 C CA . PHE A 1 202 ? 2.959 2.695 -21.050 1.00 97.50 202 PHE A CA 1
ATOM 1592 C C . PHE A 1 202 ? 3.224 1.847 -22.289 1.00 97.50 202 PHE A C 1
ATOM 1594 O O . PHE A 1 202 ? 3.126 0.616 -22.275 1.00 97.50 202 PHE A O 1
ATOM 1601 N N . HIS A 1 203 ? 3.646 2.534 -23.350 1.00 94.94 203 HIS A N 1
ATOM 1602 C CA . HIS A 1 203 ? 4.065 1.904 -24.581 1.00 94.94 203 HIS A CA 1
ATOM 1603 C C . HIS A 1 203 ? 5.355 2.517 -25.120 1.00 94.94 203 HIS A C 1
ATOM 1605 O O . HIS A 1 203 ? 5.433 3.715 -25.401 1.00 94.94 203 HIS A O 1
ATOM 1611 N N . LEU A 1 204 ? 6.355 1.665 -25.338 1.00 92.25 204 LEU A N 1
ATOM 1612 C CA . LEU A 1 204 ? 7.577 2.021 -26.042 1.00 92.25 204 LEU A CA 1
ATOM 1613 C C . LEU A 1 204 ? 7.829 1.038 -27.186 1.00 92.25 204 LEU A C 1
ATOM 1615 O O . LEU A 1 204 ? 8.183 -0.123 -26.968 1.00 92.25 204 LEU A O 1
ATOM 1619 N N . ASN A 1 205 ? 7.691 1.533 -28.416 1.00 84.31 205 ASN A N 1
ATOM 1620 C CA . ASN A 1 205 ? 8.068 0.797 -29.616 1.00 84.31 205 ASN A CA 1
ATOM 1621 C C . ASN A 1 205 ? 9.557 1.017 -29.900 1.00 84.31 205 ASN A C 1
ATOM 1623 O O . ASN A 1 205 ? 9.939 2.018 -30.515 1.00 84.31 205 ASN A O 1
ATOM 1627 N N . ASN A 1 206 ? 10.404 0.101 -29.426 1.00 75.88 206 ASN A N 1
ATOM 1628 C CA . ASN A 1 206 ? 11.833 0.176 -29.689 1.00 75.88 206 ASN A CA 1
ATOM 1629 C C . ASN A 1 206 ? 12.241 -0.766 -30.827 1.00 75.88 206 ASN A C 1
ATOM 1631 O O . ASN A 1 206 ? 12.294 -1.980 -30.653 1.00 75.88 206 ASN A O 1
ATOM 1635 N N . LYS A 1 207 ? 12.557 -0.197 -31.996 1.00 70.25 207 LYS A N 1
ATOM 1636 C CA . LYS A 1 207 ? 12.960 -0.944 -33.203 1.00 70.25 207 LYS A CA 1
ATOM 1637 C C . LYS A 1 207 ? 14.479 -1.107 -33.349 1.00 70.25 207 LYS A C 1
ATOM 1639 O O . LYS A 1 207 ? 14.958 -1.391 -34.441 1.00 70.25 207 LYS A O 1
ATOM 1644 N N . ILE A 1 208 ? 15.251 -0.908 -32.281 1.00 76.44 208 ILE A N 1
ATOM 1645 C CA . ILE A 1 208 ? 16.715 -1.009 -32.345 1.00 76.44 208 ILE A CA 1
ATOM 1646 C C . ILE A 1 208 ? 17.137 -2.475 -32.497 1.00 76.44 208 ILE A C 1
ATOM 1648 O O . ILE A 1 208 ? 16.835 -3.326 -31.658 1.00 76.44 208 ILE A O 1
ATOM 1652 N N . ILE A 1 209 ? 17.873 -2.753 -33.573 1.00 67.06 209 ILE A N 1
ATOM 1653 C CA . ILE A 1 209 ? 18.402 -4.076 -33.916 1.00 67.06 209 ILE A CA 1
ATOM 1654 C C . ILE A 1 209 ? 19.862 -4.166 -33.440 1.00 67.06 209 ILE A C 1
ATOM 1656 O O . ILE A 1 209 ? 20.608 -3.193 -33.509 1.00 67.06 209 ILE A O 1
ATOM 1660 N N . GLY A 1 210 ? 20.275 -5.333 -32.935 1.00 70.69 210 GLY A N 1
ATOM 1661 C CA . GLY A 1 210 ? 21.689 -5.635 -32.657 1.00 70.69 210 GLY A CA 1
ATOM 1662 C C . GLY A 1 210 ? 22.224 -5.264 -31.267 1.00 70.69 210 GLY A C 1
ATOM 1663 O O . GLY A 1 210 ? 23.385 -5.538 -30.989 1.00 70.69 210 GLY A O 1
ATOM 1664 N N . CYS A 1 211 ? 21.414 -4.706 -30.357 1.00 78.50 211 CYS A N 1
ATOM 1665 C CA . CYS A 1 211 ? 21.839 -4.442 -28.973 1.00 78.50 211 CYS A CA 1
ATOM 1666 C C . CYS A 1 211 ? 20.860 -5.014 -27.946 1.00 78.50 211 CYS A C 1
ATOM 1668 O O . CYS A 1 211 ? 19.739 -4.529 -27.823 1.00 78.50 211 CYS A O 1
ATOM 1670 N N . TYR A 1 212 ? 21.305 -5.990 -27.148 1.00 79.19 212 TYR A N 1
ATOM 1671 C CA . TYR A 1 212 ? 20.485 -6.621 -26.105 1.00 79.19 212 TYR A CA 1
ATOM 1672 C C . TYR A 1 212 ? 19.976 -5.627 -25.048 1.00 79.19 212 TYR A C 1
ATOM 1674 O O . TYR A 1 212 ? 18.825 -5.699 -24.626 1.00 79.19 212 TYR A O 1
ATOM 1682 N N . SER A 1 213 ? 20.812 -4.666 -24.641 1.00 79.19 213 SER A N 1
ATOM 1683 C CA . SER A 1 213 ? 20.436 -3.657 -23.641 1.00 79.19 213 SER A CA 1
ATOM 1684 C C . SER A 1 213 ? 19.366 -2.694 -24.162 1.00 79.19 213 SER A C 1
ATOM 1686 O O . SER A 1 213 ? 18.428 -2.384 -23.433 1.00 79.19 213 SER A O 1
ATOM 1688 N N . CYS A 1 214 ? 19.471 -2.249 -25.420 1.00 81.62 214 CYS A N 1
ATOM 1689 C CA . CYS A 1 214 ? 18.485 -1.340 -26.015 1.00 81.62 214 CYS A CA 1
ATOM 1690 C C . CYS A 1 214 ? 17.199 -2.079 -26.415 1.00 81.62 214 CYS A C 1
ATOM 1692 O O . CYS A 1 214 ? 16.107 -1.552 -26.214 1.00 81.62 214 CYS A O 1
ATOM 1694 N N . LYS A 1 215 ? 17.312 -3.328 -26.887 1.00 84.00 215 LYS A N 1
ATOM 1695 C CA . LYS A 1 215 ? 16.193 -4.224 -27.238 1.00 84.00 215 LYS A CA 1
ATOM 1696 C C . LYS A 1 215 ? 15.474 -4.811 -26.010 1.00 84.00 215 LYS A C 1
ATOM 1698 O O . LYS A 1 215 ? 14.667 -5.724 -26.154 1.00 84.00 215 LYS A O 1
ATOM 1703 N N . ALA A 1 216 ? 15.774 -4.340 -24.799 1.00 85.31 216 ALA A N 1
ATOM 1704 C CA . ALA A 1 216 ? 15.023 -4.752 -23.622 1.00 85.31 216 ALA A CA 1
ATOM 1705 C C . ALA A 1 216 ? 13.521 -4.497 -23.838 1.00 85.31 216 ALA A C 1
ATOM 1707 O O . ALA A 1 216 ? 13.130 -3.509 -24.464 1.00 85.31 216 ALA A O 1
ATOM 1708 N N . ASP A 1 217 ? 12.681 -5.388 -23.318 1.00 91.56 217 ASP A N 1
ATOM 1709 C CA . ASP A 1 217 ? 11.235 -5.203 -23.363 1.00 91.56 217 ASP A CA 1
ATOM 1710 C C . ASP A 1 217 ? 10.810 -4.207 -22.279 1.00 91.56 217 ASP A C 1
ATOM 1712 O O . ASP A 1 217 ? 10.383 -4.572 -21.186 1.00 91.56 217 ASP A O 1
ATOM 1716 N N . TRP A 1 218 ? 10.955 -2.919 -22.586 1.00 93.81 218 TRP A N 1
ATOM 1717 C CA . TRP A 1 218 ? 10.629 -1.825 -21.672 1.00 93.81 218 TRP A CA 1
ATOM 1718 C C . TRP A 1 218 ? 9.166 -1.837 -21.223 1.00 93.81 218 TRP A C 1
ATOM 1720 O O . TRP A 1 218 ? 8.871 -1.422 -20.105 1.00 93.81 218 TRP A O 1
ATOM 1730 N N . ASN A 1 219 ? 8.258 -2.352 -22.058 1.00 94.94 219 ASN A N 1
ATOM 1731 C CA . ASN A 1 219 ? 6.852 -2.502 -21.694 1.00 94.94 219 ASN A CA 1
ATOM 1732 C C . ASN A 1 219 ? 6.707 -3.536 -20.577 1.00 94.94 219 ASN A C 1
ATOM 1734 O O . ASN A 1 219 ? 6.022 -3.291 -19.585 1.00 94.94 219 ASN A O 1
ATOM 1738 N N . ARG A 1 220 ? 7.387 -4.681 -20.706 1.00 94.81 220 ARG A N 1
ATOM 1739 C CA . ARG A 1 220 ? 7.424 -5.705 -19.657 1.00 94.81 220 ARG A CA 1
ATOM 1740 C C . ARG A 1 220 ? 8.096 -5.206 -18.381 1.00 94.81 220 ARG A C 1
ATOM 1742 O O . ARG A 1 220 ? 7.607 -5.529 -17.301 1.00 94.81 220 ARG A O 1
ATOM 1749 N N . GLU A 1 221 ? 9.171 -4.429 -18.478 1.00 95.06 221 GLU A N 1
ATOM 1750 C CA . GLU A 1 221 ? 9.844 -3.850 -17.304 1.00 95.06 221 GLU A CA 1
ATOM 1751 C C . GLU A 1 221 ? 8.903 -2.919 -16.524 1.00 95.06 221 GLU A C 1
ATOM 1753 O O . GLU A 1 221 ? 8.719 -3.095 -15.319 1.00 95.06 221 GLU A O 1
ATOM 1758 N N . VAL A 1 222 ? 8.216 -1.995 -17.211 1.00 97.56 222 VAL A N 1
ATOM 1759 C CA . VAL A 1 222 ? 7.240 -1.092 -16.575 1.00 97.56 222 VAL A CA 1
ATOM 1760 C C . VAL A 1 222 ? 6.051 -1.867 -16.003 1.00 97.56 222 VAL A C 1
ATOM 1762 O O . VAL A 1 222 ? 5.688 -1.656 -14.846 1.00 97.56 222 VAL A O 1
ATOM 1765 N N . LYS A 1 223 ? 5.493 -2.835 -16.743 1.00 97.19 223 LYS A N 1
ATOM 1766 C CA . LYS A 1 223 ? 4.422 -3.711 -16.231 1.00 97.19 223 LYS A CA 1
ATOM 1767 C C . LYS A 1 223 ? 4.854 -4.488 -14.988 1.00 97.19 223 LYS A C 1
ATOM 1769 O O . LYS A 1 223 ? 4.071 -4.636 -14.053 1.00 97.19 223 LYS A O 1
ATOM 1774 N N . SER A 1 224 ? 6.103 -4.949 -14.947 1.00 96.81 224 SER A N 1
ATOM 1775 C CA . SER A 1 224 ? 6.659 -5.648 -13.784 1.00 96.81 224 SER A CA 1
ATOM 1776 C C . SER A 1 224 ? 6.807 -4.714 -12.584 1.00 96.81 224 SER A C 1
ATOM 1778 O O . SER A 1 224 ? 6.509 -5.121 -11.463 1.00 96.81 224 SER A O 1
ATOM 1780 N N . ALA A 1 225 ? 7.222 -3.462 -12.802 1.00 97.69 225 ALA A N 1
ATOM 1781 C CA . ALA A 1 225 ? 7.261 -2.444 -11.755 1.00 97.69 225 ALA A CA 1
ATOM 1782 C C . ALA A 1 225 ? 5.859 -2.175 -11.186 1.00 97.69 225 ALA A C 1
ATOM 1784 O O . ALA A 1 225 ? 5.681 -2.203 -9.970 1.00 97.69 225 ALA A O 1
ATOM 1785 N N . VAL A 1 226 ? 4.854 -2.013 -12.056 1.00 98.12 226 VAL A N 1
ATOM 1786 C CA . VAL A 1 226 ? 3.450 -1.839 -11.650 1.00 98.12 226 VAL A CA 1
ATOM 1787 C C . VAL A 1 226 ? 2.964 -3.028 -10.824 1.00 98.12 226 VAL A C 1
ATOM 1789 O O . VAL A 1 226 ? 2.428 -2.834 -9.734 1.00 98.12 226 VAL A O 1
ATOM 1792 N N . TYR A 1 227 ? 3.185 -4.255 -11.305 1.00 97.31 227 TYR A N 1
ATOM 1793 C CA . TYR A 1 227 ? 2.780 -5.476 -10.608 1.00 97.31 227 TYR A CA 1
ATOM 1794 C C . TYR A 1 227 ? 3.390 -5.568 -9.203 1.00 97.31 227 TYR A C 1
ATOM 1796 O O . TYR A 1 227 ? 2.670 -5.778 -8.229 1.00 97.31 227 TYR A O 1
ATOM 1804 N N . ARG A 1 228 ? 4.706 -5.341 -9.083 1.00 96.19 228 ARG A N 1
ATOM 1805 C CA . ARG A 1 228 ? 5.401 -5.374 -7.789 1.00 96.19 228 ARG A CA 1
ATOM 1806 C C . ARG A 1 228 ? 4.860 -4.318 -6.834 1.00 96.19 228 ARG A C 1
ATOM 1808 O O . ARG A 1 228 ? 4.602 -4.643 -5.685 1.00 96.19 228 ARG A O 1
ATOM 1815 N N . THR A 1 229 ? 4.638 -3.087 -7.296 1.00 97.50 229 THR A N 1
ATOM 1816 C CA . THR A 1 229 ? 4.101 -2.022 -6.437 1.00 97.50 229 THR A CA 1
ATOM 1817 C C . THR A 1 229 ? 2.665 -2.313 -5.988 1.00 97.50 229 THR A C 1
ATOM 1819 O O . THR A 1 229 ? 2.336 -2.055 -4.832 1.00 97.50 229 THR A O 1
ATOM 1822 N N . ARG A 1 230 ? 1.808 -2.898 -6.842 1.00 96.38 230 ARG A N 1
ATOM 1823 C CA . ARG A 1 230 ? 0.430 -3.282 -6.464 1.00 96.38 230 ARG A CA 1
ATOM 1824 C C . ARG A 1 230 ? 0.378 -4.311 -5.333 1.00 96.38 230 ARG A C 1
ATOM 1826 O O . ARG A 1 230 ? -0.503 -4.219 -4.489 1.00 96.38 230 ARG A O 1
ATOM 1833 N N . GLY A 1 231 ? 1.314 -5.258 -5.314 1.00 94.62 231 GLY A N 1
ATOM 1834 C CA . GLY A 1 231 ? 1.403 -6.302 -4.286 1.00 94.62 231 GLY A CA 1
ATOM 1835 C C . GLY A 1 231 ? 2.363 -5.993 -3.134 1.00 94.62 231 GLY A C 1
ATOM 1836 O O . GLY A 1 231 ? 2.680 -6.887 -2.361 1.00 94.62 231 GLY A O 1
ATOM 1837 N N . HIS A 1 232 ? 2.892 -4.769 -3.040 1.00 95.94 232 HIS A N 1
ATOM 1838 C CA . HIS A 1 232 ? 3.959 -4.447 -2.084 1.00 95.94 232 HIS A CA 1
ATOM 1839 C C . HIS A 1 232 ? 3.456 -4.222 -0.654 1.00 95.94 232 HIS A C 1
ATOM 1841 O O . HIS A 1 232 ? 4.235 -4.321 0.289 1.00 95.94 232 HIS A O 1
ATOM 1847 N N . PHE A 1 233 ? 2.186 -3.871 -0.459 1.00 97.31 233 PHE A N 1
ATOM 1848 C CA . PHE A 1 233 ? 1.637 -3.602 0.867 1.00 97.31 233 PHE A CA 1
ATOM 1849 C C . PHE A 1 233 ? 0.190 -4.079 0.971 1.00 97.31 233 PHE A C 1
ATOM 1851 O O . PHE A 1 233 ? -0.647 -3.725 0.141 1.00 97.31 233 PHE A O 1
ATOM 1858 N N . ASP A 1 234 ? -0.105 -4.853 2.014 1.00 97.56 234 ASP A N 1
ATOM 1859 C CA . ASP A 1 234 ? -1.416 -5.471 2.229 1.00 97.56 234 ASP A CA 1
ATOM 1860 C C . ASP A 1 234 ? -2.276 -4.755 3.269 1.00 97.56 234 ASP A C 1
ATOM 1862 O O . ASP A 1 234 ? -3.382 -5.199 3.555 1.00 97.56 234 ASP A O 1
ATOM 1866 N N . GLY A 1 235 ? -1.807 -3.614 3.774 1.00 97.00 235 GLY A N 1
ATOM 1867 C CA . GLY A 1 235 ? -2.379 -2.978 4.957 1.00 97.00 235 GLY A CA 1
ATOM 1868 C C . GLY A 1 235 ? -1.540 -3.267 6.188 1.00 97.00 235 GLY A C 1
ATOM 1869 O O . GLY A 1 235 ? -0.633 -4.096 6.137 1.00 97.00 235 GLY A O 1
ATOM 1870 N N . LEU A 1 236 ? -1.791 -2.544 7.273 1.00 96.25 236 LEU A N 1
ATOM 1871 C CA . LEU A 1 236 ? -1.181 -2.837 8.565 1.00 96.25 236 LEU A CA 1
ATOM 1872 C C . LEU A 1 236 ? -1.814 -4.082 9.187 1.00 96.25 236 LEU A C 1
ATOM 1874 O O . LEU A 1 236 ? -2.998 -4.348 8.997 1.00 96.25 236 LEU A O 1
ATOM 1878 N N . CYS A 1 237 ? -1.020 -4.816 9.960 1.00 95.25 237 CYS A N 1
ATOM 1879 C CA . CYS A 1 237 ? -1.445 -6.030 10.646 1.00 95.25 237 CYS A CA 1
ATOM 1880 C C . CYS A 1 237 ? -1.467 -5.795 12.161 1.00 95.25 237 CYS A C 1
ATOM 1882 O O . CYS A 1 237 ? -0.407 -5.595 12.758 1.00 95.25 237 CYS A O 1
ATOM 1884 N N . ILE A 1 238 ? -2.661 -5.848 12.771 1.00 93.19 238 ILE A N 1
ATOM 1885 C CA . ILE A 1 238 ? -2.855 -5.679 14.226 1.00 93.19 238 ILE A CA 1
ATOM 1886 C C . ILE A 1 238 ? -1.989 -6.681 14.995 1.00 93.19 238 ILE A C 1
ATOM 1888 O O . ILE A 1 238 ? -1.241 -6.296 15.887 1.00 93.19 238 ILE A O 1
ATOM 1892 N N . ASP A 1 239 ? -1.982 -7.948 14.572 1.00 92.19 239 ASP A N 1
ATOM 1893 C CA . ASP A 1 239 ? -1.213 -8.995 15.250 1.00 92.19 239 ASP A CA 1
ATOM 1894 C C . ASP A 1 239 ? 0.295 -8.713 15.222 1.00 92.19 239 ASP A C 1
ATOM 1896 O O . ASP A 1 239 ? 0.993 -8.960 16.202 1.00 92.19 239 ASP A O 1
ATOM 1900 N N . CYS A 1 240 ? 0.818 -8.166 14.118 1.00 91.38 240 CYS A N 1
ATOM 1901 C CA . CYS A 1 240 ? 2.225 -7.765 14.025 1.00 91.38 240 CYS A CA 1
ATOM 1902 C C . CYS A 1 240 ? 2.539 -6.564 14.929 1.00 91.38 240 CYS A C 1
ATOM 1904 O O . CYS A 1 240 ? 3.593 -6.542 15.574 1.00 91.38 240 CYS A O 1
ATOM 1906 N N . MET A 1 241 ? 1.632 -5.584 14.995 1.00 89.94 241 MET A N 1
ATOM 1907 C CA . MET A 1 241 ? 1.758 -4.436 15.897 1.00 89.94 241 MET A CA 1
ATOM 1908 C C . MET A 1 241 ? 1.795 -4.913 17.352 1.00 89.94 241 MET A C 1
ATOM 1910 O O . MET A 1 241 ? 2.736 -4.603 18.079 1.00 89.94 241 MET A O 1
ATOM 1914 N N . ASP A 1 242 ? 0.844 -5.748 17.762 1.00 86.50 242 ASP A N 1
ATOM 1915 C CA . ASP A 1 242 ? 0.711 -6.197 19.150 1.00 86.50 242 ASP A CA 1
ATOM 1916 C C . ASP A 1 242 ? 1.797 -7.168 19.597 1.00 86.50 242 ASP A C 1
ATOM 1918 O O . ASP A 1 242 ? 2.248 -7.109 20.744 1.00 86.50 242 ASP A O 1
ATOM 1922 N N . LYS A 1 243 ? 2.261 -8.044 18.702 1.00 84.50 243 LYS A N 1
ATOM 1923 C CA . LYS A 1 243 ? 3.374 -8.951 18.998 1.00 84.50 243 LYS A CA 1
ATOM 1924 C C . LYS A 1 243 ? 4.694 -8.215 19.175 1.00 84.50 243 LYS A C 1
ATOM 1926 O O . LYS A 1 243 ? 5.517 -8.673 19.953 1.00 84.50 243 LYS A O 1
ATOM 1931 N N . SER A 1 244 ? 4.908 -7.108 18.461 1.00 83.69 244 SER A N 1
ATOM 1932 C CA . SER A 1 244 ? 6.181 -6.374 18.489 1.00 83.69 244 SER A CA 1
ATOM 1933 C C . SER A 1 244 ? 6.269 -5.303 19.588 1.00 83.69 244 SER A C 1
ATOM 1935 O O . SER A 1 244 ? 7.376 -4.843 19.889 1.00 83.69 244 SER A O 1
ATOM 1937 N N . LYS A 1 245 ? 5.150 -4.950 20.242 1.00 80.44 245 LYS A N 1
ATOM 1938 C CA . LYS A 1 245 ? 5.105 -4.056 21.416 1.00 80.44 245 LYS A CA 1
ATOM 1939 C C . LYS A 1 245 ? 5.739 -4.709 22.647 1.00 80.44 245 LYS A C 1
ATOM 1941 O O . LYS A 1 245 ? 5.271 -5.743 23.116 1.00 80.44 245 LYS A O 1
ATOM 1946 N N . ILE A 1 246 ? 6.753 -4.057 23.223 1.00 68.44 246 ILE A N 1
ATOM 1947 C CA . ILE A 1 246 ? 7.435 -4.521 24.443 1.00 68.44 246 ILE A CA 1
ATOM 1948 C C . ILE A 1 246 ? 6.406 -4.709 25.566 1.00 68.44 246 ILE A C 1
ATOM 1950 O O . ILE A 1 246 ? 5.818 -3.742 26.048 1.00 68.44 246 ILE A O 1
ATOM 1954 N N . LYS A 1 247 ? 6.204 -5.955 26.004 1.00 64.94 247 LYS A N 1
ATOM 1955 C CA . LYS A 1 247 ? 5.376 -6.271 27.173 1.00 64.94 247 LYS A CA 1
ATOM 1956 C C . LYS A 1 247 ? 6.266 -6.245 28.413 1.00 64.94 247 LYS A C 1
ATOM 1958 O O . LYS A 1 247 ? 7.237 -6.994 28.490 1.00 64.94 247 LYS A O 1
ATOM 1963 N N . ASN A 1 248 ? 5.952 -5.371 29.369 1.00 48.81 248 ASN A N 1
ATOM 1964 C CA . ASN A 1 248 ? 6.701 -5.240 30.620 1.00 48.81 248 ASN A CA 1
ATOM 1965 C C . ASN A 1 248 ? 6.839 -6.614 31.314 1.00 48.81 248 ASN A C 1
ATOM 1967 O O . ASN A 1 248 ? 5.832 -7.226 31.664 1.00 48.81 248 ASN A O 1
ATOM 1971 N N . GLY A 1 249 ? 8.073 -7.086 31.531 1.00 51.06 249 GLY A N 1
ATOM 1972 C CA . GLY A 1 249 ? 8.359 -8.152 32.502 1.00 51.06 249 GLY A CA 1
ATOM 1973 C C . GLY A 1 249 ? 8.697 -9.560 31.990 1.00 51.06 249 GLY A C 1
ATOM 1974 O O . GLY A 1 249 ? 8.572 -10.498 32.773 1.00 51.06 249 GLY A O 1
ATOM 1975 N N . ARG A 1 250 ? 9.147 -9.763 30.743 1.00 48.84 250 ARG A N 1
ATOM 1976 C CA . ARG A 1 250 ? 9.728 -11.060 30.320 1.00 48.84 250 ARG A CA 1
ATOM 1977 C C . ARG A 1 250 ? 11.142 -10.889 29.775 1.00 48.84 250 ARG A C 1
ATOM 1979 O O . ARG A 1 250 ? 11.427 -9.871 29.156 1.00 48.84 250 ARG A O 1
ATOM 1986 N N . ASN A 1 251 ? 11.996 -11.885 30.036 1.00 52.78 251 ASN A N 1
ATOM 1987 C CA . ASN A 1 251 ? 13.353 -11.982 29.497 1.00 52.78 251 ASN A CA 1
ATOM 1988 C C . ASN A 1 251 ? 13.340 -11.711 27.989 1.00 52.78 251 ASN A C 1
ATOM 1990 O O . ASN A 1 251 ? 12.545 -12.312 27.265 1.00 52.78 251 ASN A O 1
ATOM 1994 N N . ASP A 1 252 ? 14.227 -10.818 27.548 1.00 58.50 252 ASP A N 1
ATOM 1995 C CA . ASP A 1 252 ? 14.323 -10.356 26.164 1.00 58.50 252 ASP A CA 1
ATOM 1996 C C . ASP A 1 252 ? 14.373 -11.548 25.179 1.00 58.50 252 ASP A C 1
ATOM 1998 O O . ASP A 1 252 ? 13.616 -11.578 24.218 1.00 58.50 252 ASP A O 1
ATOM 2002 N N . GLU A 1 253 ? 15.176 -12.581 25.437 1.00 56.66 253 GLU A N 1
ATOM 2003 C CA . GLU A 1 253 ? 15.476 -13.659 24.474 1.00 56.66 253 GLU A CA 1
ATOM 2004 C C . GLU A 1 253 ? 14.250 -14.476 23.993 1.00 56.66 253 GLU A C 1
ATOM 2006 O O . GLU A 1 253 ? 14.022 -14.557 22.784 1.00 56.66 253 GLU A O 1
ATOM 2011 N N . ASP A 1 254 ? 13.394 -14.978 24.894 1.00 55.09 254 ASP A N 1
ATOM 2012 C CA . ASP A 1 254 ? 12.190 -15.773 24.546 1.00 55.09 254 ASP A CA 1
ATOM 2013 C C . ASP A 1 254 ? 11.096 -14.958 23.838 1.00 55.09 254 ASP A C 1
ATOM 2015 O O . ASP A 1 254 ? 10.210 -15.503 23.167 1.00 55.09 254 ASP A O 1
ATOM 2019 N N . TYR A 1 255 ? 11.101 -13.641 24.047 1.00 58.53 255 TYR A N 1
ATOM 2020 C CA . TYR A 1 255 ? 10.166 -12.726 23.407 1.00 58.53 255 TYR A CA 1
ATOM 2021 C C . TYR A 1 255 ? 10.562 -12.469 21.945 1.00 58.53 255 TYR A C 1
ATOM 2023 O O . TYR A 1 255 ? 9.680 -12.361 21.096 1.00 58.53 255 TYR A O 1
ATOM 2031 N N . TRP A 1 256 ? 11.862 -12.441 21.624 1.00 64.25 256 TRP A N 1
ATOM 2032 C CA . TRP A 1 256 ? 12.353 -12.125 20.277 1.00 64.25 256 TRP A CA 1
ATOM 2033 C C . TRP A 1 256 ? 12.354 -13.319 19.313 1.00 64.25 256 TRP A C 1
ATOM 2035 O O . TRP A 1 256 ? 12.057 -13.115 18.135 1.00 64.25 256 TRP A O 1
ATOM 2045 N N . GLU A 1 257 ? 12.613 -14.551 19.778 1.00 63.56 257 GLU A N 1
ATOM 2046 C CA . GLU A 1 257 ? 12.556 -15.749 18.911 1.00 63.56 257 GLU A CA 1
ATOM 2047 C C . GLU A 1 257 ? 11.166 -15.948 18.286 1.00 63.56 257 GLU A C 1
ATOM 2049 O O . GLU A 1 257 ? 11.041 -16.362 17.136 1.00 63.56 257 GLU A O 1
ATOM 2054 N N . LYS A 1 258 ? 10.108 -15.558 19.006 1.00 67.62 258 LYS A N 1
ATOM 2055 C CA . LYS A 1 258 ? 8.709 -15.683 18.561 1.00 67.62 258 LYS A CA 1
ATOM 2056 C C . LYS A 1 258 ? 8.272 -14.607 17.559 1.00 67.62 258 LYS A C 1
ATOM 2058 O O . LYS A 1 258 ? 7.132 -14.632 17.105 1.00 67.62 258 LYS A O 1
ATOM 2063 N N . LEU A 1 259 ? 9.147 -13.650 17.238 1.00 76.69 259 LEU A N 1
ATOM 2064 C CA . LEU A 1 259 ? 8.879 -12.558 16.290 1.00 76.69 259 LEU A CA 1
ATOM 2065 C C . LEU A 1 259 ? 9.552 -12.764 14.929 1.00 76.69 259 LEU A C 1
ATOM 2067 O O . LEU A 1 259 ? 9.346 -11.956 14.018 1.00 76.69 259 LEU A O 1
ATOM 2071 N N . GLY A 1 260 ? 10.355 -13.823 14.801 1.00 79.56 260 GLY A N 1
ATOM 2072 C CA . GLY A 1 260 ? 10.996 -14.221 13.555 1.00 79.56 260 GLY A CA 1
ATOM 2073 C C . GLY A 1 260 ? 10.024 -14.801 12.528 1.00 79.56 260 GLY A C 1
ATOM 2074 O O . GLY A 1 260 ? 8.850 -15.050 12.799 1.00 79.56 260 GLY A O 1
ATOM 2075 N N . ALA A 1 261 ? 10.531 -15.003 11.314 1.00 84.81 261 ALA A N 1
ATOM 2076 C CA . ALA A 1 261 ? 9.780 -15.675 10.265 1.00 84.81 261 ALA A CA 1
ATOM 2077 C C . ALA A 1 261 ? 9.650 -17.173 10.585 1.00 84.81 261 ALA A C 1
ATOM 2079 O O . ALA A 1 261 ? 10.631 -17.821 10.940 1.00 84.81 261 ALA A O 1
ATOM 2080 N N . VAL A 1 262 ? 8.455 -17.728 10.391 1.00 84.06 262 VAL A N 1
ATOM 2081 C CA . VAL A 1 262 ? 8.179 -19.165 10.503 1.00 84.06 262 VAL A CA 1
ATOM 2082 C C . VAL A 1 262 ? 7.996 -19.713 9.089 1.00 84.06 262 VAL A C 1
ATOM 2084 O O . VAL A 1 262 ? 7.171 -19.210 8.326 1.00 84.06 262 VAL A O 1
ATOM 2087 N N . ASP A 1 263 ? 8.802 -20.703 8.701 1.00 84.69 263 ASP A N 1
ATOM 2088 C CA . ASP A 1 263 ? 8.886 -21.221 7.322 1.00 84.69 263 ASP A CA 1
ATOM 2089 C C . ASP A 1 263 ? 9.059 -20.100 6.274 1.00 84.69 263 ASP A C 1
ATOM 2091 O O . ASP A 1 263 ? 8.320 -20.018 5.287 1.00 84.69 263 ASP A O 1
ATOM 2095 N N . GLY A 1 264 ? 9.958 -19.149 6.547 1.00 84.88 264 GLY A N 1
ATOM 2096 C CA . GLY A 1 264 ? 10.213 -18.009 5.661 1.00 84.88 264 GLY A CA 1
ATOM 2097 C C . GLY A 1 264 ? 9.065 -16.993 5.577 1.00 84.88 264 GLY A C 1
ATOM 2098 O O . GLY A 1 264 ? 9.057 -16.146 4.683 1.00 84.88 264 GLY A O 1
ATOM 2099 N N . ARG A 1 265 ? 8.080 -17.034 6.482 1.00 88.94 265 ARG A N 1
ATOM 2100 C CA . ARG A 1 265 ? 6.915 -16.138 6.467 1.00 88.94 265 ARG A CA 1
ATOM 2101 C C . ARG A 1 265 ? 6.672 -15.464 7.814 1.00 88.94 265 ARG A C 1
ATOM 2103 O O . ARG A 1 265 ? 6.645 -16.116 8.849 1.00 88.94 265 ARG A O 1
ATOM 2110 N N . PHE A 1 266 ? 6.426 -14.157 7.785 1.00 91.44 266 PHE A N 1
ATOM 2111 C CA . PHE A 1 266 ? 6.115 -13.365 8.984 1.00 91.44 266 PHE A CA 1
ATOM 2112 C C . PHE A 1 266 ? 4.620 -13.328 9.344 1.00 91.44 266 PHE A C 1
ATOM 2114 O O . PHE A 1 266 ? 4.251 -12.807 10.391 1.00 91.44 266 PHE A O 1
ATOM 2121 N N . ASP A 1 267 ? 3.749 -13.863 8.488 1.00 92.81 267 ASP A N 1
ATOM 2122 C CA . ASP A 1 267 ? 2.293 -13.811 8.647 1.00 92.81 267 ASP A CA 1
ATOM 2123 C C . ASP A 1 267 ? 1.677 -15.119 9.178 1.00 92.81 267 ASP A C 1
ATOM 2125 O O . ASP A 1 267 ? 0.461 -15.206 9.309 1.00 92.81 267 ASP A O 1
ATOM 2129 N N . LYS A 1 268 ? 2.489 -16.142 9.486 1.00 90.06 268 LYS A N 1
ATOM 2130 C CA . LYS A 1 268 ? 2.018 -17.492 9.866 1.00 90.06 268 LYS A CA 1
ATOM 2131 C C . LYS A 1 268 ? 1.073 -17.510 11.062 1.00 90.06 268 LYS A C 1
ATOM 2133 O O . LYS A 1 268 ? 0.085 -18.231 11.031 1.00 90.06 268 LYS A O 1
ATOM 2138 N N . ASP A 1 269 ? 1.367 -16.693 12.064 1.00 88.25 269 ASP A N 1
ATOM 2139 C CA . ASP A 1 269 ? 0.581 -16.610 13.294 1.00 88.25 269 ASP A CA 1
ATOM 2140 C C . ASP A 1 269 ? -0.358 -15.393 13.302 1.00 88.25 269 ASP A C 1
ATOM 2142 O O . ASP A 1 269 ? -0.770 -14.935 14.369 1.00 88.25 269 ASP A O 1
ATOM 2146 N N . CYS A 1 270 ? -0.614 -14.781 12.145 1.00 93.00 270 CYS A N 1
ATOM 2147 C CA . CYS A 1 270 ? -1.505 -13.631 12.022 1.00 93.00 270 CYS A CA 1
ATOM 2148 C C . CYS A 1 270 ? -2.877 -14.074 11.498 1.00 93.00 270 CYS A C 1
ATOM 2150 O O . CYS A 1 270 ? -2.987 -15.001 10.698 1.00 93.00 270 CYS A O 1
ATOM 2152 N N . ARG A 1 271 ? -3.933 -13.375 11.920 1.00 95.50 271 ARG A N 1
ATOM 2153 C CA . ARG A 1 271 ? -5.320 -13.591 11.480 1.00 95.50 271 ARG A CA 1
ATOM 2154 C C . ARG A 1 271 ? -5.526 -13.234 10.010 1.00 95.50 271 ARG A C 1
ATOM 2156 O O . ARG A 1 271 ? -6.444 -13.742 9.377 1.00 95.50 271 ARG A O 1
ATOM 2163 N N . ILE A 1 272 ? -4.643 -12.407 9.449 1.00 95.38 272 ILE A N 1
ATOM 2164 C CA . ILE A 1 272 ? -4.623 -12.057 8.028 1.00 95.38 272 ILE A CA 1
ATOM 2165 C C . ILE A 1 272 ? -3.325 -12.515 7.367 1.00 95.38 272 ILE A C 1
ATOM 2167 O O . ILE A 1 272 ? -2.242 -12.444 7.948 1.00 95.38 272 ILE A O 1
ATOM 2171 N N . ARG A 1 273 ? -3.432 -12.922 6.102 1.00 95.19 273 ARG A N 1
ATOM 2172 C C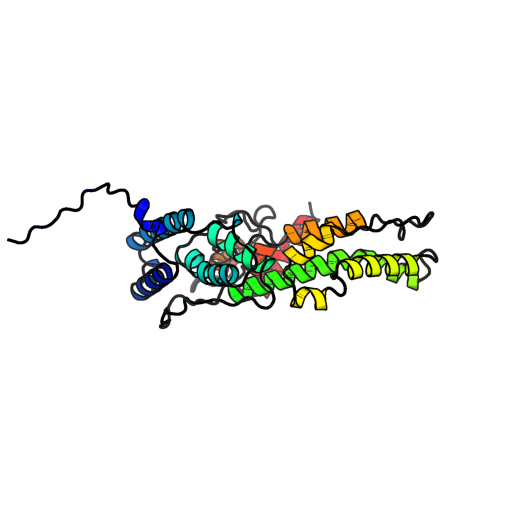A . ARG A 1 273 ? -2.277 -13.189 5.242 1.00 95.19 273 ARG A CA 1
ATOM 2173 C C . ARG A 1 273 ? -1.692 -11.871 4.739 1.00 95.19 273 ARG A C 1
ATOM 2175 O O . ARG A 1 273 ? -2.443 -11.036 4.241 1.00 95.19 273 ARG A O 1
ATOM 2182 N N . HIS A 1 274 ? -0.374 -11.704 4.800 1.00 95.06 274 HIS A N 1
ATOM 2183 C CA . HIS A 1 274 ? 0.273 -10.476 4.335 1.00 95.06 274 HIS A CA 1
ATOM 2184 C C . HIS A 1 274 ? 1.734 -10.669 3.911 1.00 95.06 274 HIS A C 1
ATOM 2186 O O . HIS A 1 274 ? 2.431 -11.576 4.363 1.00 95.06 274 HIS A O 1
ATOM 2192 N N . ALA A 1 275 ? 2.224 -9.773 3.055 1.00 92.00 275 ALA A N 1
ATOM 2193 C CA . ALA A 1 275 ? 3.622 -9.732 2.644 1.00 92.00 275 ALA A CA 1
ATOM 2194 C C . ALA A 1 275 ? 4.569 -9.259 3.767 1.00 92.00 275 ALA A C 1
ATOM 2196 O O . ALA A 1 275 ? 4.163 -8.633 4.753 1.00 92.00 275 ALA A O 1
ATOM 2197 N N . ASP A 1 276 ? 5.872 -9.478 3.571 1.00 92.19 276 ASP A N 1
ATOM 2198 C CA . ASP A 1 276 ? 6.924 -9.051 4.507 1.00 92.19 276 ASP A CA 1
ATOM 2199 C C . ASP A 1 276 ? 6.927 -7.546 4.760 1.00 92.19 276 ASP A C 1
ATOM 2201 O O . ASP A 1 276 ? 7.218 -7.087 5.861 1.00 92.19 276 ASP A O 1
ATOM 2205 N N . ASN A 1 277 ? 6.613 -6.751 3.735 1.00 94.00 277 ASN A N 1
ATOM 2206 C CA . ASN A 1 277 ? 6.604 -5.304 3.884 1.00 94.00 277 ASN A CA 1
ATOM 2207 C C . ASN A 1 277 ? 5.455 -4.846 4.797 1.00 94.00 277 ASN A C 1
ATOM 2209 O O . ASN A 1 277 ? 5.648 -3.871 5.513 1.00 94.00 277 ASN A O 1
ATOM 2213 N N . THR A 1 278 ? 4.323 -5.564 4.852 1.00 95.31 278 THR A N 1
ATOM 2214 C CA . THR A 1 278 ? 3.275 -5.321 5.861 1.00 95.31 278 THR A CA 1
ATOM 2215 C C . THR A 1 278 ? 3.796 -5.579 7.270 1.00 95.31 278 THR A C 1
ATOM 2217 O O . THR A 1 278 ? 3.620 -4.716 8.128 1.00 95.31 278 THR A O 1
ATOM 2220 N N . TRP A 1 279 ? 4.492 -6.695 7.508 1.00 94.56 279 TRP A N 1
ATOM 2221 C CA . TRP A 1 279 ? 5.137 -6.958 8.802 1.00 94.56 279 TRP A CA 1
ATOM 2222 C C . TRP A 1 279 ? 6.140 -5.853 9.161 1.00 94.56 279 TRP A C 1
ATOM 2224 O O . TRP A 1 279 ? 6.096 -5.298 10.256 1.00 94.56 279 TRP A O 1
ATOM 2234 N N . TRP A 1 280 ? 6.984 -5.458 8.202 1.00 93.06 280 TRP A N 1
ATOM 2235 C CA . TRP A 1 280 ? 8.028 -4.452 8.403 1.00 93.06 280 TRP A CA 1
ATOM 2236 C C . TRP A 1 280 ? 7.467 -3.101 8.853 1.00 93.06 280 TRP A C 1
ATOM 2238 O O . TRP A 1 280 ? 7.999 -2.476 9.777 1.00 93.06 280 TRP A O 1
ATOM 2248 N N . VAL A 1 281 ? 6.411 -2.625 8.187 1.00 93.50 281 VAL A N 1
ATOM 2249 C CA . VAL A 1 281 ? 5.809 -1.330 8.526 1.00 93.50 281 VAL A CA 1
ATOM 2250 C C . VAL A 1 281 ? 4.921 -1.410 9.764 1.00 93.50 281 VAL A C 1
ATOM 2252 O O . VAL A 1 281 ? 4.829 -0.416 10.470 1.00 93.50 281 VAL A O 1
ATOM 2255 N N . SER A 1 282 ? 4.328 -2.572 10.060 1.00 92.88 282 SER A N 1
ATOM 2256 C CA . SER A 1 282 ? 3.495 -2.799 11.255 1.00 92.88 282 SER A CA 1
ATOM 2257 C C . SER A 1 282 ? 4.316 -3.012 12.532 1.00 92.88 282 SER A C 1
ATOM 2259 O O . SER A 1 282 ? 3.758 -3.267 13.589 1.00 92.88 282 SER A O 1
ATOM 2261 N N . TRP A 1 283 ? 5.643 -2.953 12.450 1.00 89.75 283 TRP A N 1
ATOM 2262 C CA . TRP A 1 283 ? 6.526 -3.179 13.587 1.00 89.75 283 TRP A CA 1
ATOM 2263 C C . TRP A 1 283 ? 6.536 -1.989 14.556 1.00 89.75 283 TRP A C 1
ATOM 2265 O O . TRP A 1 283 ? 6.946 -0.887 14.188 1.00 89.75 283 TRP A O 1
ATOM 2275 N N . CYS A 1 284 ? 6.177 -2.250 15.811 1.00 86.94 284 CYS A N 1
ATOM 2276 C CA . CYS A 1 284 ? 6.151 -1.287 16.916 1.00 86.94 284 CYS A CA 1
ATOM 2277 C C . CYS A 1 284 ? 7.339 -1.442 17.892 1.00 86.94 284 CYS A C 1
ATOM 2279 O O . CYS A 1 284 ? 7.425 -0.712 18.879 1.00 86.94 284 CYS A O 1
ATOM 2281 N N . GLY A 1 285 ? 8.250 -2.392 17.650 1.00 82.44 285 GLY A N 1
ATOM 2282 C CA . GLY A 1 285 ? 9.444 -2.621 18.473 1.00 82.44 285 GLY A CA 1
ATOM 2283 C C . GLY A 1 285 ? 10.670 -1.800 18.040 1.00 82.44 285 GLY A C 1
ATOM 2284 O O . GLY A 1 285 ? 10.599 -0.927 17.177 1.00 82.44 285 GLY A O 1
ATOM 2285 N N . ARG A 1 286 ? 11.856 -2.130 18.576 1.00 83.38 286 ARG A N 1
ATOM 2286 C CA . ARG A 1 286 ? 13.127 -1.476 18.194 1.00 83.38 286 ARG A CA 1
ATOM 2287 C C . ARG A 1 286 ? 13.513 -1.761 16.736 1.00 83.38 286 ARG A C 1
ATOM 2289 O O . ARG A 1 286 ? 13.446 -2.900 16.275 1.00 83.38 286 ARG A O 1
ATOM 2296 N N . ASP A 1 287 ? 13.988 -0.734 16.036 1.00 83.88 287 ASP A N 1
ATOM 2297 C CA . ASP A 1 287 ? 14.364 -0.780 14.615 1.00 83.88 287 ASP A CA 1
ATOM 2298 C C . ASP A 1 287 ? 15.517 -1.754 14.306 1.00 83.88 287 ASP A C 1
ATOM 2300 O O . ASP A 1 287 ? 15.530 -2.403 13.257 1.00 83.88 287 ASP A O 1
ATOM 2304 N N . GLU A 1 288 ? 16.487 -1.861 15.216 1.00 84.56 288 GLU A N 1
ATOM 2305 C CA . GLU A 1 288 ? 17.657 -2.742 15.084 1.00 84.56 288 GLU A CA 1
ATOM 2306 C C . GLU A 1 288 ? 17.249 -4.216 15.028 1.00 84.56 288 GLU A C 1
ATOM 2308 O O . GLU A 1 288 ? 17.760 -4.981 14.211 1.00 84.56 288 GLU A O 1
ATOM 2313 N N . HIS A 1 289 ? 16.267 -4.599 15.844 1.00 84.12 289 HIS A N 1
ATOM 2314 C CA . HIS A 1 289 ? 15.760 -5.966 15.892 1.00 84.12 289 HIS A CA 1
ATOM 2315 C C . HIS A 1 289 ? 15.001 -6.316 14.616 1.00 84.12 289 HIS A C 1
ATOM 2317 O O . HIS A 1 289 ? 15.245 -7.362 14.019 1.00 84.12 289 HIS A O 1
ATOM 2323 N N . ARG A 1 290 ? 14.143 -5.403 14.143 1.00 88.94 290 ARG A N 1
ATOM 2324 C CA . ARG A 1 290 ? 13.432 -5.574 12.871 1.00 88.94 290 ARG A CA 1
ATOM 2325 C C . ARG A 1 290 ? 14.398 -5.847 11.717 1.00 88.94 290 ARG A C 1
ATOM 2327 O O . ARG A 1 290 ? 14.137 -6.707 10.879 1.00 88.94 290 ARG A O 1
ATOM 2334 N N . ARG A 1 291 ? 15.521 -5.118 11.668 1.00 89.06 291 ARG A N 1
ATOM 2335 C CA . ARG A 1 291 ? 16.579 -5.321 10.661 1.00 89.06 291 ARG A CA 1
ATOM 2336 C C . ARG A 1 291 ? 17.219 -6.697 10.791 1.00 89.06 291 ARG A C 1
ATOM 2338 O O . ARG A 1 291 ? 17.293 -7.404 9.793 1.00 89.06 291 ARG A O 1
ATOM 2345 N N . LYS A 1 292 ? 17.605 -7.084 12.010 1.00 89.50 292 LYS A N 1
ATOM 2346 C CA . LYS A 1 292 ? 18.218 -8.387 12.291 1.00 89.50 292 LYS A CA 1
ATOM 2347 C C . LYS A 1 292 ? 17.338 -9.549 11.810 1.00 89.50 292 LYS A C 1
ATOM 2349 O O . LYS A 1 292 ? 17.816 -10.371 11.039 1.00 89.50 292 LYS A O 1
ATOM 2354 N N . LEU A 1 293 ? 16.047 -9.548 12.152 1.00 89.62 293 LEU A N 1
ATOM 2355 C CA . LEU A 1 293 ? 15.102 -10.600 11.743 1.00 89.62 293 LEU A CA 1
ATOM 2356 C C . LEU A 1 293 ? 14.925 -10.681 10.214 1.00 89.62 293 LEU A C 1
ATOM 2358 O O . LEU A 1 293 ? 14.835 -11.770 9.649 1.00 89.62 293 LEU A O 1
ATOM 2362 N N . MET A 1 294 ? 14.914 -9.539 9.515 1.00 89.19 294 MET A N 1
ATOM 2363 C CA . MET A 1 294 ? 14.875 -9.534 8.044 1.00 89.19 294 MET A CA 1
ATOM 2364 C C . MET A 1 294 ? 16.154 -10.078 7.420 1.00 89.19 294 MET A C 1
ATOM 2366 O O . MET A 1 294 ? 16.098 -10.747 6.389 1.00 89.19 294 MET A O 1
ATOM 2370 N N . ASP A 1 295 ? 17.306 -9.753 7.996 1.00 90.00 295 ASP A N 1
ATOM 2371 C CA . ASP A 1 295 ? 18.590 -10.212 7.480 1.00 90.00 295 ASP A CA 1
ATOM 2372 C C . ASP A 1 295 ? 18.792 -11.711 7.737 1.00 90.00 295 ASP A C 1
ATOM 2374 O O . ASP A 1 295 ? 19.300 -12.404 6.852 1.00 90.00 295 ASP A O 1
ATOM 2378 N N . GLU A 1 296 ? 18.314 -12.225 8.874 1.00 89.12 296 GLU A N 1
ATOM 2379 C CA . GLU A 1 296 ? 18.249 -13.658 9.189 1.00 89.12 296 GLU A CA 1
ATOM 2380 C C . GLU A 1 296 ? 17.362 -14.411 8.197 1.00 89.12 296 GLU A C 1
ATOM 2382 O O . GLU A 1 296 ? 17.826 -15.365 7.571 1.00 89.12 296 GLU A O 1
ATOM 2387 N N . LYS A 1 297 ? 16.135 -13.929 7.953 1.00 89.44 297 LYS A N 1
ATOM 2388 C CA . LYS A 1 297 ? 15.251 -14.503 6.929 1.00 89.44 297 LYS A CA 1
ATOM 2389 C C . LYS A 1 297 ? 15.934 -14.543 5.557 1.00 89.44 297 LYS A C 1
ATOM 2391 O O . LYS A 1 297 ? 15.985 -15.582 4.910 1.00 89.44 297 LYS A O 1
ATOM 2396 N N . ARG A 1 298 ? 16.512 -13.421 5.115 1.00 89.50 298 ARG A N 1
ATOM 2397 C CA . ARG A 1 298 ? 17.221 -13.345 3.824 1.00 89.50 298 ARG A CA 1
ATOM 2398 C C . ARG A 1 298 ? 18.438 -14.262 3.758 1.00 89.50 298 ARG A C 1
ATOM 2400 O O . ARG A 1 298 ? 18.878 -14.600 2.664 1.00 89.50 298 ARG A O 1
ATOM 2407 N N . ALA A 1 299 ? 19.064 -14.569 4.892 1.00 88.75 299 ALA A N 1
ATOM 2408 C CA . ALA A 1 299 ? 20.168 -15.516 4.947 1.00 88.75 299 ALA A CA 1
ATOM 2409 C C . ALA A 1 299 ? 19.670 -16.955 4.774 1.00 88.75 299 ALA A C 1
ATOM 2411 O O . ALA A 1 299 ? 20.298 -17.690 4.018 1.00 88.75 299 ALA A O 1
ATOM 2412 N N . GLN A 1 300 ? 18.541 -17.312 5.392 1.00 85.94 300 GLN A N 1
ATOM 2413 C CA . GLN A 1 300 ? 17.883 -18.612 5.219 1.00 85.94 300 GLN A CA 1
ATOM 2414 C C . GLN A 1 300 ? 17.445 -18.825 3.762 1.00 85.94 300 GLN A C 1
ATOM 2416 O O . GLN A 1 300 ? 17.828 -19.815 3.153 1.00 85.94 300 GLN A O 1
ATOM 2421 N N . GLU A 1 301 ? 16.793 -17.833 3.145 1.00 86.50 301 GLU A N 1
ATOM 2422 C CA . GLU A 1 301 ? 16.366 -17.887 1.731 1.00 86.50 301 GLU A CA 1
ATOM 2423 C C . GLU A 1 301 ? 17.522 -18.037 0.725 1.00 86.50 301 GLU A C 1
ATOM 2425 O O . GLU A 1 301 ? 17.296 -18.390 -0.426 1.00 86.50 301 GLU A O 1
ATOM 2430 N N . ARG A 1 302 ? 18.763 -17.713 1.113 1.00 87.00 302 ARG A N 1
ATOM 2431 C CA . ARG A 1 302 ? 19.950 -17.901 0.258 1.00 87.00 302 ARG A CA 1
ATOM 2432 C C . ARG A 1 302 ? 20.572 -19.292 0.383 1.00 87.00 302 ARG A C 1
ATOM 2434 O O . ARG A 1 302 ? 21.473 -19.599 -0.395 1.00 87.00 302 ARG A O 1
ATOM 2441 N N . GLN A 1 303 ? 20.193 -20.056 1.403 1.00 77.62 303 GLN A N 1
ATOM 2442 C CA . GLN A 1 303 ? 20.719 -21.396 1.672 1.00 77.62 303 GLN A CA 1
ATOM 2443 C C . GLN A 1 303 ? 19.835 -22.502 1.077 1.00 77.62 303 GLN A C 1
ATOM 2445 O O . GLN A 1 303 ? 20.320 -23.621 0.919 1.00 77.62 303 GLN A O 1
ATOM 2450 N N . GLU A 1 304 ? 18.586 -22.179 0.736 1.00 62.94 304 GLU A N 1
ATOM 2451 C CA . GLU A 1 304 ? 17.622 -23.025 0.012 1.00 62.94 304 GLU A CA 1
ATOM 2452 C C . GLU A 1 304 ? 17.736 -22.857 -1.513 1.00 62.94 304 GLU A C 1
ATOM 2454 O O . GLU A 1 304 ? 17.568 -23.874 -2.226 1.00 62.94 304 GLU A O 1
#

Foldseek 3Di:
DDDDPDDDPPDPCLVPLQVDDLLNLVVVLVVCLVVVLVVDPVSLVVLLVSVVSSCVNHDDPVPQDLDPVSLLVLLSCLVSCLSSVPFLSNLSSLLCNLFRYAAQRDRHHPPPDDDDDGPPDPDLSRQLSRVLSVVLLVLLCCLLCVLLVVLVVCVVVVNFDPCSVVLSVQSQVQCVVLVCPPVVVSRNGGGNVSSLVSLLPRDDDQPDPDTPSSPPPSNVSSVVSSVCSSQVGRGAFSCLLVLQDDDPDDDPVVSLVVQAADVLHRCPPGPDDHDPSNSLSSHPHDPVSSVVRVVVSVVVVVVD